Protein AF-0000000085118375 (afdb_homodimer)

Secondary structure (DSSP, 8-state):
-EEEEEE-SSS-HHHHHHHHHTS-TTSEEEEEE-HHHHHHHHHHH---GGGTTTT-TTEEEEETT-TTSGGGSGGG---EEEEEEE-HHHHHHHHHT---SHHHHHHHHHHHTT-EEEEEE--SSBPHHHHHHHHHHHHTT-EE---B---TT---SHHHHHHHHHHHHHHHTT----SSPPP-/-EEEEEE-SSS-HHHHHHHHHTS-TTSEEEEEE-HHHHHHHHHHH---GGGTTTT-TTEEEEETT-TTSGGGSGGG---EEEEEEE-HHHHHHHHHT---SHHHHHHHHHHHTT-EEEEEE--SSBPHHHHHHHHHHHHTT-EE---B---TT---SHHHHHHHHHHHHHHHTT----SSPPP-

Organism: Aliarcobacter butzleri (strain RM4018) (NCBI:txid367737)

Foldseek 3Di:
DFEEEEEEQDADSVLSVVLVVQDDLVYQYEYEYAPNRQVNCCVVPVDGPVPPCVVRPSYDYDYFQPCPDLLLDLVSPGAEYEYPADELVLLLCCLVQNQRTNVSSSSNSCLVVVHAYEYAYDDPPDDPSSVVSVVSVVVSVYHYQHLDFDCQQPQDDPQLRSLVSSCVVCVSSVHDDDSTDDDD/DFEEEEEEQDADSVLSVVLVVQDDLVYQYEYEYAPNRQVNCCVPPVDGPVPPCVVRPSYDYDYFAPCPDLLLDLVSPGAEYEYPADELVLLLCCLVQNQRTNVSSSSNSCLVNVHAYEYAYDDPPDDPSSVVSVVSVVVSVYHYQHLDFDCQQPQDDPQLRSLVSSCVVCVSSVHDDDSTDDDD

Solvent-accessible surface area (backbone atoms only — not comparable to full-atom values): 19271 Å² total; per-residue (Å²): 99,36,36,36,46,28,25,29,52,24,53,44,40,63,57,34,53,54,42,58,71,66,50,63,80,80,34,42,36,37,35,31,50,32,75,52,19,48,53,41,30,30,75,60,65,72,43,69,72,89,68,54,63,74,85,40,87,44,51,46,78,48,60,31,80,44,61,80,43,63,68,48,37,68,86,66,58,67,52,35,37,36,30,34,17,22,12,67,68,58,46,48,29,57,50,74,65,46,54,91,33,24,60,37,29,25,46,52,34,37,55,76,68,71,41,54,39,40,37,19,52,42,67,74,56,55,50,54,66,56,33,49,29,50,32,55,36,30,74,71,66,36,42,41,38,40,60,49,67,64,32,79,55,66,50,83,38,41,67,44,42,52,30,37,50,43,35,49,54,29,53,76,68,70,42,91,78,77,56,50,59,71,91,128,99,33,36,35,44,28,26,29,52,27,54,43,39,62,57,35,54,56,42,58,72,68,50,64,78,80,33,41,37,38,36,31,51,32,75,53,19,48,52,40,30,29,75,62,65,72,42,70,71,88,68,56,63,74,87,40,87,45,52,47,78,49,59,31,80,44,61,79,44,63,65,48,36,67,86,64,58,67,52,35,37,35,31,35,18,20,12,68,67,58,46,47,30,58,50,72,66,48,55,90,34,24,60,36,29,24,48,52,34,38,54,77,68,69,42,54,40,40,36,18,52,44,67,71,57,53,50,58,66,56,33,49,30,50,33,55,35,31,74,72,67,36,41,41,38,40,59,48,68,64,34,79,53,66,50,84,38,42,67,44,42,52,30,37,50,42,35,50,55,29,53,75,68,70,40,90,79,80,56,49,61,72,91,126

pLDDT: mean 96.94, std 3.62, range [71.69, 99.0]

Sequence (368 aa):
MKITVAISGASGVSLALNFIKQIPKDFEVFVVFSKSSKRALKLENNISTKELFKDEKNITIFKDSDIGASIASGSFKVDKMIILPCSQNTLAKCAVGIADSLITRAFTVMLKEKREIVIAPREMPFNTISLKNMLILSKLGVTIAPPILGYYSNQQSLEDMENFLVGKWFDLLKIDNTLYKRWKMKITVAISGASGVSLALNFIKQIPKDFEVFVVFSKSSKRALKLENNISTKELFKDEKNITIFKDSDIGASIASGSFKVDKMIILPCSQNTLAKCAVGIADSLITRAFTVMLKEKREIVIAPREMPFNTISLKNMLILSKLGVTIAPPILGYYSNQQSLEDMENFLVGKWFDLLKIDNTLYKRWK

Structure (mmCIF, N/CA/C/O backbone):
data_AF-0000000085118375-model_v1
#
loop_
_entity.id
_entity.type
_entity.pdbx_description
1 polymer 'Phenylacrylic acid decarboxylase'
#
loop_
_atom_site.group_PDB
_atom_site.id
_atom_site.type_symbol
_atom_site.label_atom_id
_atom_site.label_alt_id
_atom_site.label_comp_id
_atom_site.label_asym_id
_atom_site.label_entity_id
_atom_site.label_seq_id
_atom_site.pdbx_PDB_ins_code
_atom_site.Cartn_x
_atom_site.Cartn_y
_atom_site.Cartn_z
_atom_site.occupancy
_atom_site.B_iso_or_equiv
_atom_site.auth_seq_id
_atom_site.auth_comp_id
_atom_site.auth_asym_id
_atom_site.auth_atom_id
_atom_site.pdbx_PDB_model_num
ATOM 1 N N . MET A 1 1 ? -0.85 -29.016 -2.877 1 96.75 1 MET A N 1
ATOM 2 C CA . MET A 1 1 ? -1.642 -27.812 -3.127 1 96.75 1 MET A CA 1
ATOM 3 C C . MET A 1 1 ? -1.323 -27.234 -4.496 1 96.75 1 MET A C 1
ATOM 5 O O . MET A 1 1 ? -0.167 -27.234 -4.922 1 96.75 1 MET A O 1
ATOM 9 N N . LYS A 1 2 ? -2.336 -26.781 -5.254 1 98.62 2 LYS A N 1
ATOM 10 C CA . LYS A 1 2 ? -2.176 -26.125 -6.551 1 98.62 2 LYS A CA 1
ATOM 11 C C . LYS A 1 2 ? -2.436 -24.625 -6.438 1 98.62 2 LYS A C 1
ATOM 13 O O . LYS A 1 2 ? -3.461 -24.203 -5.898 1 98.62 2 LYS A O 1
ATOM 18 N N . ILE A 1 3 ? -1.513 -23.859 -6.906 1 98.88 3 ILE A N 1
ATOM 19 C CA . ILE A 1 3 ? -1.679 -22.406 -6.812 1 98.88 3 ILE A CA 1
ATOM 20 C C . ILE A 1 3 ? -1.334 -21.766 -8.148 1 98.88 3 ILE A C 1
ATOM 22 O O . ILE A 1 3 ? -0.371 -22.156 -8.812 1 98.88 3 ILE A O 1
ATOM 26 N N . THR A 1 4 ? -2.178 -20.844 -8.617 1 98.94 4 THR A N 1
ATOM 27 C CA . THR A 1 4 ? -1.902 -20.016 -9.789 1 98.94 4 THR A CA 1
ATOM 28 C C . THR A 1 4 ? -1.368 -18.641 -9.375 1 98.94 4 THR A C 1
ATOM 30 O O . THR A 1 4 ? -1.944 -17.984 -8.508 1 98.94 4 THR A O 1
ATOM 33 N N . VAL A 1 5 ? -0.262 -18.266 -9.891 1 98.94 5 VAL A N 1
ATOM 34 C CA . VAL A 1 5 ? 0.281 -16.922 -9.758 1 98.94 5 VAL A CA 1
ATOM 35 C C . VAL A 1 5 ? 0.198 -16.188 -11.094 1 98.94 5 VAL A C 1
ATOM 37 O O . VAL A 1 5 ? 0.983 -16.469 -12.008 1 98.94 5 VAL A O 1
ATOM 40 N N . ALA A 1 6 ? -0.773 -15.312 -11.195 1 98.94 6 ALA A N 1
ATOM 41 C CA . ALA A 1 6 ? -0.942 -14.484 -12.383 1 98.94 6 ALA A CA 1
ATOM 42 C C . ALA A 1 6 ? -0.28 -13.117 -12.203 1 98.94 6 ALA A C 1
ATOM 44 O O . ALA A 1 6 ? -0.391 -12.508 -11.141 1 98.94 6 ALA A O 1
ATOM 45 N N . ILE A 1 7 ? 0.43 -12.688 -13.211 1 98.94 7 ILE A N 1
ATOM 46 C CA . ILE A 1 7 ? 1.236 -11.469 -13.141 1 98.94 7 ILE A CA 1
ATOM 47 C C . ILE A 1 7 ? 0.849 -10.523 -14.281 1 98.94 7 ILE A C 1
ATOM 49 O O . ILE A 1 7 ? 1.021 -10.852 -15.453 1 98.94 7 ILE A O 1
ATOM 53 N N . SER A 1 8 ? 0.244 -9.414 -13.891 1 98.75 8 SER A N 1
ATOM 54 C CA . SER A 1 8 ? -0.206 -8.492 -14.93 1 98.75 8 SER A CA 1
ATOM 55 C C . SER A 1 8 ? 0.658 -7.234 -14.961 1 98.75 8 SER A C 1
ATOM 57 O O . SER A 1 8 ? 1.645 -7.133 -14.227 1 98.75 8 SER A O 1
ATOM 59 N N . GLY A 1 9 ? 0.365 -6.363 -15.93 1 97.81 9 GLY A N 1
ATOM 60 C CA . GLY A 1 9 ? 1.257 -5.301 -16.375 1 97.81 9 GLY A CA 1
ATOM 61 C C . GLY A 1 9 ? 1.225 -4.082 -15.461 1 97.81 9 GLY A C 1
ATOM 62 O O . GLY A 1 9 ? 0.746 -3.02 -15.859 1 97.81 9 GLY A O 1
ATOM 63 N N . ALA A 1 10 ? 1.893 -4.109 -14.328 1 97.75 10 ALA A N 1
ATOM 64 C CA . ALA A 1 10 ? 2.127 -2.998 -13.414 1 97.75 10 ALA A CA 1
ATOM 65 C C . ALA A 1 10 ? 3.531 -3.064 -12.812 1 97.75 10 ALA A C 1
ATOM 67 O O . ALA A 1 10 ? 4.203 -4.094 -12.914 1 97.75 10 ALA A O 1
ATOM 68 N N . SER A 1 11 ? 3.996 -1.957 -12.234 1 96.62 11 SER A N 1
ATOM 69 C CA . SER A 1 11 ? 5.293 -1.938 -11.57 1 96.62 11 SER A CA 1
ATOM 70 C C . SER A 1 11 ? 5.34 -2.943 -10.422 1 96.62 11 SER A C 1
ATOM 72 O O . SER A 1 11 ? 4.34 -3.156 -9.734 1 96.62 11 SER A O 1
ATOM 74 N N . GLY A 1 12 ? 6.484 -3.561 -10.258 1 97.06 12 GLY A N 1
ATOM 75 C CA . GLY A 1 12 ? 6.664 -4.438 -9.109 1 97.06 12 GLY A CA 1
ATOM 76 C C . GLY A 1 12 ? 6.508 -5.906 -9.453 1 97.06 12 GLY A C 1
ATOM 77 O O . GLY A 1 12 ? 6.129 -6.715 -8.602 1 97.06 12 GLY A O 1
ATOM 78 N N . VAL A 1 13 ? 6.738 -6.301 -10.711 1 97.88 13 VAL A N 1
ATOM 79 C CA . VAL A 1 13 ? 6.688 -7.699 -11.125 1 97.88 13 VAL A CA 1
ATOM 80 C C . VAL A 1 13 ? 7.688 -8.516 -10.305 1 97.88 13 VAL A C 1
ATOM 82 O O . VAL A 1 13 ? 7.441 -9.688 -10 1 97.88 13 VAL A O 1
ATOM 85 N N . SER A 1 14 ? 8.719 -7.922 -9.82 1 96.75 14 SER A N 1
ATOM 86 C CA . SER A 1 14 ? 9.734 -8.594 -9.016 1 96.75 14 SER A CA 1
ATOM 87 C C . SER A 1 14 ? 9.156 -9.117 -7.711 1 96.75 14 SER A C 1
ATOM 89 O O . SER A 1 14 ? 9.648 -10.102 -7.152 1 96.75 14 SER A O 1
ATOM 91 N N . LEU A 1 15 ? 8.133 -8.484 -7.184 1 98.06 15 LEU A N 1
ATOM 92 C CA . LEU A 1 15 ? 7.461 -8.977 -5.988 1 98.06 15 LEU A CA 1
ATOM 93 C C . LEU A 1 15 ? 6.848 -10.352 -6.242 1 98.06 15 LEU A C 1
ATOM 95 O O . LEU A 1 15 ? 6.859 -11.219 -5.359 1 98.06 15 LEU A O 1
ATOM 99 N N . ALA A 1 16 ? 6.293 -10.523 -7.449 1 98.69 16 ALA A N 1
ATOM 100 C CA . ALA A 1 16 ? 5.734 -11.828 -7.82 1 98.69 16 ALA A CA 1
ATOM 101 C C . ALA A 1 16 ? 6.828 -12.891 -7.887 1 98.69 16 ALA A C 1
ATOM 103 O O . ALA A 1 16 ? 6.625 -14.023 -7.453 1 98.69 16 ALA A O 1
ATOM 104 N N . LEU A 1 17 ? 7.969 -12.492 -8.453 1 98.06 17 LEU A N 1
ATOM 105 C CA . LEU A 1 17 ? 9.078 -13.438 -8.531 1 98.06 17 LEU A CA 1
ATOM 106 C C . LEU A 1 17 ? 9.531 -13.859 -7.133 1 98.06 17 LEU A C 1
ATOM 108 O O . LEU A 1 17 ? 9.789 -15.039 -6.891 1 98.06 17 LEU A O 1
ATOM 112 N N . ASN A 1 18 ? 9.664 -12.867 -6.234 1 97.81 18 ASN A N 1
ATOM 113 C CA . ASN A 1 18 ? 10.023 -13.172 -4.852 1 97.81 18 ASN A CA 1
ATOM 114 C C . ASN A 1 18 ? 8.984 -14.078 -4.191 1 97.81 18 ASN A C 1
ATOM 116 O O . ASN A 1 18 ? 9.336 -14.992 -3.443 1 97.81 18 ASN A O 1
ATOM 120 N N . PHE A 1 19 ? 7.727 -13.828 -4.395 1 98.81 19 PHE A N 1
ATOM 121 C CA . PHE A 1 19 ? 6.629 -14.633 -3.875 1 98.81 19 PHE A CA 1
ATOM 122 C C . PHE A 1 19 ? 6.758 -16.078 -4.332 1 98.81 19 PHE A C 1
ATOM 124 O O . PHE A 1 19 ? 6.684 -17 -3.52 1 98.81 19 PHE A O 1
ATOM 131 N N . ILE A 1 20 ? 6.984 -16.281 -5.66 1 98.62 20 ILE A N 1
ATOM 132 C CA . ILE A 1 20 ? 7.062 -17.609 -6.258 1 98.62 20 ILE A CA 1
ATOM 133 C C . ILE A 1 20 ? 8.242 -18.375 -5.664 1 98.62 20 ILE A C 1
ATOM 135 O O . ILE A 1 20 ? 8.125 -19.562 -5.34 1 98.62 20 ILE A O 1
ATOM 139 N N . LYS A 1 21 ? 9.32 -17.688 -5.473 1 97 21 LYS A N 1
ATOM 140 C CA . LYS A 1 21 ? 10.539 -18.312 -4.953 1 97 21 LYS A CA 1
ATOM 141 C C . LYS A 1 21 ? 10.32 -18.859 -3.549 1 97 21 LYS A C 1
ATOM 143 O O . LYS A 1 21 ? 10.969 -19.828 -3.15 1 97 21 LYS A O 1
ATOM 148 N N . GLN A 1 22 ? 9.383 -18.266 -2.838 1 97.5 22 GLN A N 1
ATOM 149 C CA . GLN A 1 22 ? 9.18 -18.625 -1.438 1 97.5 22 GLN A CA 1
ATOM 150 C C . GLN A 1 22 ? 8.125 -19.719 -1.296 1 97.5 22 GLN A C 1
ATOM 152 O O . GLN A 1 22 ? 7.922 -20.25 -0.204 1 97.5 22 GLN A O 1
ATOM 157 N N . ILE A 1 23 ? 7.465 -20.109 -2.387 1 98.25 23 ILE A N 1
ATOM 158 C CA . ILE A 1 23 ? 6.414 -21.125 -2.322 1 98.25 23 ILE A CA 1
ATOM 159 C C . ILE A 1 23 ? 7.031 -22.484 -1.994 1 98.25 23 ILE A C 1
ATOM 161 O O . ILE A 1 23 ? 8.062 -22.859 -2.555 1 98.25 23 ILE A O 1
ATOM 165 N N . PRO A 1 24 ? 6.434 -23.203 -1.058 1 97.31 24 PRO A N 1
ATOM 166 C CA . PRO A 1 24 ? 6.918 -24.547 -0.744 1 97.31 24 PRO A CA 1
ATOM 167 C C . PRO A 1 24 ? 7.074 -25.422 -1.986 1 97.31 24 PRO A C 1
ATOM 169 O O . PRO A 1 24 ? 6.238 -25.375 -2.891 1 97.31 24 PRO A O 1
ATOM 172 N N . LYS A 1 25 ? 8.094 -26.297 -2 1 96.06 25 LYS A N 1
ATOM 173 C CA . LYS A 1 25 ? 8.484 -27.047 -3.188 1 96.06 25 LYS A CA 1
ATOM 174 C C . LYS A 1 25 ? 7.496 -28.172 -3.465 1 96.06 25 LYS A C 1
ATOM 176 O O . LYS A 1 25 ? 7.457 -28.719 -4.574 1 96.06 25 LYS A O 1
ATOM 181 N N . ASP A 1 26 ? 6.707 -28.469 -2.488 1 97.62 26 ASP A N 1
ATOM 182 C CA . ASP A 1 26 ? 5.754 -29.562 -2.686 1 97.62 26 ASP A CA 1
ATOM 183 C C . ASP A 1 26 ? 4.453 -29.047 -3.305 1 97.62 26 ASP A C 1
ATOM 185 O O . ASP A 1 26 ? 3.553 -29.844 -3.604 1 97.62 26 ASP A O 1
ATOM 189 N N . PHE A 1 27 ? 4.324 -27.75 -3.512 1 98.5 27 PHE A N 1
ATOM 190 C CA . PHE A 1 27 ? 3.174 -27.188 -4.207 1 98.5 27 PHE A CA 1
ATOM 191 C C . PHE A 1 27 ? 3.336 -27.312 -5.719 1 98.5 27 PHE A C 1
ATOM 193 O O . PHE A 1 27 ? 4.461 -27.344 -6.227 1 98.5 27 PHE A O 1
ATOM 200 N N . GLU A 1 28 ? 2.258 -27.469 -6.422 1 98.62 28 GLU A N 1
ATOM 201 C CA . GLU A 1 28 ? 2.211 -27.281 -7.867 1 98.62 28 GLU A CA 1
ATOM 202 C C . GLU A 1 28 ? 1.868 -25.828 -8.219 1 98.62 28 GLU A C 1
ATOM 204 O O . GLU A 1 28 ? 0.8 -25.344 -7.855 1 98.62 28 GLU A O 1
ATOM 209 N N . VAL A 1 29 ? 2.797 -25.172 -8.914 1 98.81 29 VAL A N 1
ATOM 210 C CA . VAL A 1 29 ? 2.664 -23.75 -9.148 1 98.81 29 VAL A CA 1
ATOM 211 C C . VAL A 1 29 ? 2.453 -23.484 -10.641 1 98.81 29 VAL A C 1
ATOM 213 O O . VAL A 1 29 ? 3.219 -23.969 -11.477 1 98.81 29 VAL A O 1
ATOM 216 N N . PHE A 1 30 ? 1.426 -22.766 -10.984 1 98.81 30 PHE A N 1
ATOM 217 C CA . PHE A 1 30 ? 1.126 -22.344 -12.344 1 98.81 30 PHE A CA 1
ATOM 218 C C . PHE A 1 30 ? 1.309 -20.844 -12.508 1 98.81 30 PHE A C 1
ATOM 220 O O . PHE A 1 30 ? 0.633 -20.047 -11.844 1 98.81 30 PHE A O 1
ATOM 227 N N . VAL A 1 31 ? 2.174 -20.438 -13.383 1 98.81 31 VAL A N 1
ATOM 228 C CA . VAL A 1 31 ? 2.537 -19.031 -13.531 1 98.81 31 VAL A CA 1
ATOM 229 C C . VAL A 1 31 ? 2.086 -18.531 -14.898 1 98.81 31 VAL A C 1
ATOM 231 O O . VAL A 1 31 ? 2.238 -19.219 -15.906 1 98.81 31 VAL A O 1
ATOM 234 N N . VAL A 1 32 ? 1.483 -17.391 -14.953 1 98.81 32 VAL A N 1
ATOM 235 C CA . VAL A 1 32 ? 1.104 -16.719 -16.203 1 98.81 32 VAL A CA 1
ATOM 236 C C . VAL A 1 32 ? 1.575 -15.273 -16.172 1 98.81 32 VAL A C 1
ATOM 238 O O . VAL A 1 32 ? 1.201 -14.508 -15.281 1 98.81 32 VAL A O 1
ATOM 241 N N . PHE A 1 33 ? 2.393 -14.891 -17.141 1 98.69 33 PHE A N 1
ATOM 242 C CA . PHE A 1 33 ? 2.789 -13.5 -17.359 1 98.69 33 PHE A CA 1
ATOM 243 C C . PHE A 1 33 ? 1.968 -12.875 -18.484 1 98.69 33 PHE A C 1
ATOM 245 O O . PHE A 1 33 ? 1.894 -13.422 -19.578 1 98.69 33 PHE A O 1
ATOM 252 N N . SER A 1 34 ? 1.312 -11.734 -18.219 1 98.81 34 SER A N 1
ATOM 253 C CA . SER A 1 34 ? 0.78 -10.977 -19.344 1 98.81 34 SER A CA 1
ATOM 254 C C . SER A 1 34 ? 1.902 -10.391 -20.203 1 98.81 34 SER A C 1
ATOM 256 O O . SER A 1 34 ? 3.053 -10.328 -19.766 1 98.81 34 SER A O 1
ATOM 258 N N . LYS A 1 35 ? 1.522 -9.953 -21.391 1 97.56 35 LYS A N 1
ATOM 259 C CA . LYS A 1 35 ? 2.496 -9.297 -22.25 1 97.56 35 LYS A CA 1
ATOM 260 C C . LYS A 1 35 ? 3.096 -8.062 -21.578 1 97.56 35 LYS A C 1
ATOM 262 O O . LYS A 1 35 ? 4.312 -7.871 -21.609 1 97.56 35 LYS A O 1
ATOM 267 N N . SER A 1 36 ? 2.258 -7.266 -21 1 98.06 36 SER A N 1
ATOM 268 C CA . SER A 1 36 ? 2.688 -6.02 -20.375 1 98.06 36 SER A CA 1
ATOM 269 C C . SER A 1 36 ? 3.566 -6.285 -19.156 1 98.06 36 SER A C 1
ATOM 271 O O . SER A 1 36 ? 4.477 -5.508 -18.859 1 98.06 36 SER A O 1
ATOM 273 N N . SER A 1 37 ? 3.309 -7.383 -18.438 1 98.38 37 SER A N 1
ATOM 274 C CA . SER A 1 37 ? 4.133 -7.688 -17.281 1 98.38 37 SER A CA 1
ATOM 275 C C . SER A 1 37 ? 5.555 -8.055 -17.688 1 98.38 37 SER A C 1
ATOM 277 O O . SER A 1 37 ? 6.516 -7.734 -16.984 1 98.38 37 SER A O 1
ATOM 279 N N . LYS A 1 38 ? 5.684 -8.758 -18.781 1 97.94 38 LYS A N 1
ATOM 280 C CA . LYS A 1 38 ? 7.012 -9.078 -19.297 1 97.94 38 LYS A CA 1
ATOM 281 C C . LYS A 1 38 ? 7.793 -7.812 -19.625 1 97.94 38 LYS A C 1
ATOM 283 O O . LYS A 1 38 ? 8.984 -7.711 -19.328 1 97.94 38 LYS A O 1
ATOM 288 N N . ARG A 1 39 ? 7.105 -6.926 -20.266 1 96.12 39 ARG A N 1
ATOM 289 C CA . ARG A 1 39 ? 7.723 -5.648 -20.609 1 96.12 39 ARG A CA 1
ATOM 290 C C . ARG A 1 39 ? 8.141 -4.887 -19.359 1 96.12 39 ARG A C 1
ATOM 292 O O . ARG A 1 39 ? 9.25 -4.348 -19.297 1 96.12 39 ARG A O 1
ATOM 299 N N . ALA A 1 40 ? 7.246 -4.844 -18.328 1 95.75 40 ALA A N 1
ATOM 300 C CA . ALA A 1 40 ? 7.543 -4.152 -17.062 1 95.75 40 ALA A CA 1
ATOM 301 C C . ALA A 1 40 ? 8.766 -4.754 -16.391 1 95.75 40 ALA A C 1
ATOM 303 O O . ALA A 1 40 ? 9.633 -4.027 -15.891 1 95.75 40 ALA A O 1
ATOM 304 N N . LEU A 1 41 ? 8.805 -6 -16.375 1 96.44 41 LEU A N 1
ATOM 305 C CA . LEU A 1 41 ? 9.914 -6.707 -15.734 1 96.44 41 LEU A CA 1
ATOM 306 C C . LEU A 1 41 ? 11.234 -6.383 -16.422 1 96.44 41 LEU A C 1
ATOM 308 O O . LEU A 1 41 ? 12.242 -6.156 -15.75 1 96.44 41 LEU A O 1
ATOM 312 N N . LYS A 1 42 ? 11.203 -6.426 -17.719 1 95.19 42 LYS A N 1
ATOM 313 C CA . LYS A 1 42 ? 12.398 -6.098 -18.484 1 95.19 42 LYS A CA 1
ATOM 314 C C . LYS A 1 42 ? 12.844 -4.66 -18.219 1 95.19 42 LYS A C 1
ATOM 316 O O . LYS A 1 42 ? 14.023 -4.402 -18 1 95.19 42 LYS A O 1
ATOM 321 N N . LEU A 1 43 ? 11.938 -3.719 -18.234 1 92.06 43 LEU A N 1
ATOM 322 C CA . LEU A 1 43 ? 12.234 -2.301 -18.062 1 92.06 43 LEU A CA 1
ATOM 323 C C . LEU A 1 43 ? 12.766 -2.023 -16.656 1 92.06 43 LEU A C 1
ATOM 325 O O . LEU A 1 43 ? 13.703 -1.242 -16.5 1 92.06 43 LEU A O 1
ATOM 329 N N . GLU A 1 44 ? 12.172 -2.668 -15.656 1 91.81 44 GLU A N 1
ATOM 330 C CA . GLU A 1 44 ? 12.484 -2.355 -14.266 1 91.81 44 GLU A CA 1
ATOM 331 C C . GLU A 1 44 ? 13.703 -3.137 -13.789 1 91.81 44 GLU A C 1
ATOM 333 O O . GLU A 1 44 ? 14.484 -2.641 -12.977 1 91.81 44 GLU A O 1
ATOM 338 N N . ASN A 1 45 ? 13.883 -4.355 -14.312 1 92.75 45 ASN A N 1
ATOM 339 C CA . ASN A 1 45 ? 14.898 -5.219 -13.727 1 92.75 45 ASN A CA 1
ATOM 340 C C . ASN A 1 45 ? 15.844 -5.773 -14.781 1 92.75 45 ASN A C 1
ATOM 342 O O . ASN A 1 45 ? 16.812 -6.469 -14.461 1 92.75 45 ASN A O 1
ATOM 346 N N . ASN A 1 46 ? 15.641 -5.555 -16.016 1 93.56 46 ASN A N 1
ATOM 347 C CA . ASN A 1 46 ? 16.406 -6.117 -17.125 1 93.56 46 ASN A CA 1
ATOM 348 C C . ASN A 1 46 ? 16.391 -7.641 -17.094 1 93.56 46 ASN A C 1
ATOM 350 O O . ASN A 1 46 ? 17.406 -8.289 -17.297 1 93.56 46 ASN A O 1
ATOM 354 N N . ILE A 1 47 ? 15.25 -8.164 -16.734 1 93.94 47 ILE A N 1
ATOM 355 C CA . ILE A 1 47 ? 15.062 -9.609 -16.656 1 93.94 47 ILE A CA 1
ATOM 356 C C . ILE A 1 47 ? 14.07 -10.062 -17.734 1 93.94 47 ILE A C 1
ATOM 358 O O . ILE A 1 47 ? 13.023 -9.445 -17.906 1 93.94 47 ILE A O 1
ATOM 362 N N . SER A 1 48 ? 14.461 -11.117 -18.391 1 94 48 SER A N 1
ATOM 363 C CA . SER A 1 48 ? 13.562 -11.805 -19.312 1 94 48 SER A CA 1
ATOM 364 C C . SER A 1 48 ? 12.883 -12.992 -18.656 1 94 48 SER A C 1
ATOM 366 O O . SER A 1 48 ? 13.508 -13.711 -17.859 1 94 48 SER A O 1
ATOM 368 N N . THR A 1 49 ? 11.617 -13.219 -19.094 1 93.81 49 THR A N 1
ATOM 369 C CA . THR A 1 49 ? 10.867 -14.305 -18.469 1 93.81 49 THR A CA 1
ATOM 370 C C . THR A 1 49 ? 11.25 -15.648 -19.078 1 93.81 49 THR A C 1
ATOM 372 O O . THR A 1 49 ? 10.938 -16.703 -18.51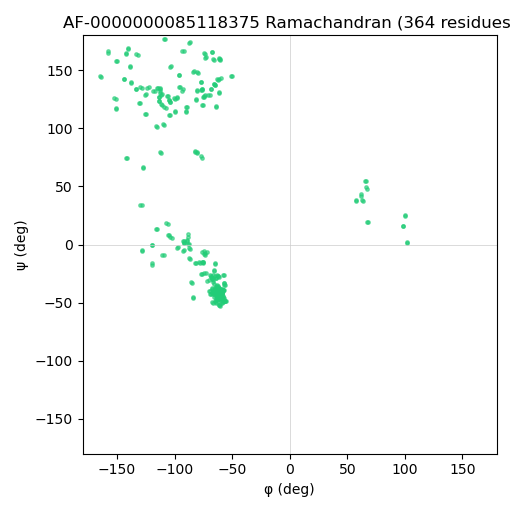6 1 93.81 49 THR A O 1
ATOM 375 N N . LYS A 1 50 ? 11.875 -15.742 -20.188 1 90.31 50 LYS A N 1
ATOM 376 C CA . LYS A 1 50 ? 12.148 -16.938 -20.969 1 90.31 50 LYS A CA 1
ATOM 377 C C . LYS A 1 50 ? 12.914 -17.969 -20.141 1 90.31 50 LYS A C 1
ATOM 379 O O . LYS A 1 50 ? 12.672 -19.172 -20.266 1 90.31 50 LYS A O 1
ATOM 384 N N . GLU A 1 51 ? 13.727 -17.547 -19.266 1 88.5 51 GLU A N 1
ATOM 385 C CA . GLU A 1 51 ? 14.555 -18.531 -18.562 1 88.5 51 GLU A CA 1
ATOM 386 C C . GLU A 1 51 ? 14.234 -18.562 -17.078 1 88.5 51 GLU A C 1
ATOM 388 O O . GLU A 1 51 ? 14.922 -19.219 -16.297 1 88.5 51 GLU A O 1
ATOM 393 N N . LEU A 1 52 ? 13.188 -17.969 -16.812 1 93.31 52 LEU A N 1
ATOM 394 C CA . LEU A 1 52 ? 12.812 -17.969 -15.406 1 93.31 52 LEU A CA 1
ATOM 395 C C . LEU A 1 52 ? 12.242 -19.312 -14.992 1 93.31 52 LEU A C 1
ATOM 397 O O . LEU A 1 52 ? 11.469 -19.922 -15.734 1 93.31 52 LEU A O 1
ATOM 401 N N . PHE A 1 53 ? 12.633 -19.875 -13.93 1 93.75 53 PHE A N 1
ATOM 402 C CA . PHE A 1 53 ? 12.109 -21.047 -13.242 1 93.75 53 PHE A CA 1
ATOM 403 C C . PHE A 1 53 ? 12.344 -22.297 -14.07 1 93.75 53 PHE A C 1
ATOM 405 O O . PHE A 1 53 ? 11.625 -23.297 -13.914 1 93.75 53 PHE A O 1
ATOM 412 N N . LYS A 1 54 ? 13.234 -22.328 -15.023 1 90.81 54 LYS A N 1
ATOM 413 C CA . LYS A 1 54 ? 13.461 -23.453 -15.93 1 90.81 54 LYS A CA 1
ATOM 414 C C . LYS A 1 54 ? 13.906 -24.703 -15.164 1 90.81 54 LYS A C 1
ATOM 416 O O . LYS A 1 54 ? 13.609 -25.828 -15.578 1 90.81 54 LYS A O 1
ATOM 421 N N . ASP A 1 55 ? 14.523 -24.531 -14.047 1 91.75 55 ASP A N 1
ATOM 422 C CA . ASP A 1 55 ? 15.07 -25.656 -13.305 1 91.75 55 ASP A CA 1
ATOM 423 C C . ASP A 1 55 ? 14.117 -26.094 -12.203 1 91.75 55 ASP A C 1
ATOM 425 O O . ASP A 1 55 ? 14.406 -27.047 -11.469 1 91.75 55 ASP A O 1
ATOM 429 N N . GLU A 1 56 ? 13.039 -25.391 -12.055 1 94.5 56 GLU A N 1
ATOM 430 C CA . GLU A 1 56 ? 12.047 -25.734 -11.039 1 94.5 56 GLU A CA 1
ATOM 431 C C . GLU A 1 56 ? 11 -26.688 -11.586 1 94.5 56 GLU A C 1
ATOM 433 O O . GLU A 1 56 ? 10.133 -26.297 -12.367 1 94.5 56 GLU A O 1
ATOM 438 N N . LYS A 1 57 ? 10.922 -27.891 -11.094 1 95.12 57 LYS A N 1
ATOM 439 C CA . LYS A 1 57 ? 10.078 -28.953 -11.641 1 95.12 57 LYS A CA 1
ATOM 440 C C . LYS A 1 57 ? 8.617 -28.75 -11.25 1 95.12 57 LYS A C 1
ATOM 442 O O . LYS A 1 57 ? 7.719 -29.25 -11.922 1 95.12 57 LYS A O 1
ATOM 447 N N . ASN A 1 58 ? 8.383 -28.062 -10.148 1 97.56 58 ASN A N 1
ATOM 448 C CA . ASN A 1 58 ? 7.02 -27.906 -9.664 1 97.56 58 ASN A CA 1
ATOM 449 C C . ASN A 1 58 ? 6.352 -26.672 -10.273 1 97.56 58 ASN A C 1
ATOM 451 O O . ASN A 1 58 ? 5.23 -26.328 -9.898 1 97.56 58 ASN A O 1
ATOM 455 N N . ILE A 1 59 ? 7.031 -25.922 -11.219 1 98.38 59 ILE A N 1
ATOM 456 C CA . ILE A 1 59 ? 6.512 -24.688 -11.789 1 98.38 59 ILE A CA 1
ATOM 457 C C . ILE A 1 59 ? 6.223 -24.875 -13.273 1 98.38 59 ILE A C 1
ATOM 459 O O . ILE A 1 59 ? 7.094 -25.328 -14.023 1 98.38 59 ILE A O 1
ATOM 463 N N . THR A 1 60 ? 5.023 -24.625 -13.68 1 97.88 60 THR A N 1
ATOM 464 C CA . THR A 1 60 ? 4.621 -24.594 -15.086 1 97.88 60 THR A CA 1
ATOM 465 C C . THR A 1 60 ? 4.281 -23.156 -15.508 1 97.88 60 THR A C 1
ATOM 467 O O . THR A 1 60 ? 3.467 -22.5 -14.859 1 97.88 60 THR A O 1
ATOM 470 N N . ILE A 1 61 ? 4.824 -22.688 -16.578 1 97.94 61 ILE A N 1
ATOM 471 C CA . ILE A 1 61 ? 4.543 -21.359 -17.109 1 97.94 61 ILE A CA 1
ATOM 472 C C . ILE A 1 61 ? 3.648 -21.469 -18.328 1 97.94 61 ILE A C 1
ATOM 474 O O . ILE A 1 61 ? 3.965 -22.188 -19.281 1 97.94 61 ILE A O 1
ATOM 478 N N . PHE A 1 62 ? 2.516 -20.797 -18.328 1 97.94 62 PHE A N 1
ATOM 479 C CA . PHE A 1 62 ? 1.612 -20.734 -19.469 1 97.94 62 PHE A CA 1
ATOM 480 C C . PHE A 1 62 ? 1.729 -19.391 -20.188 1 97.94 62 PHE A C 1
ATOM 482 O O . PHE A 1 62 ? 2.088 -18.375 -19.562 1 97.94 62 PHE A O 1
ATOM 489 N N . LYS A 1 63 ? 1.407 -19.453 -21.484 1 97.81 63 LYS A N 1
ATOM 490 C CA . LYS A 1 63 ? 1.205 -18.203 -22.203 1 97.81 63 LYS A CA 1
ATOM 491 C C . LYS A 1 63 ? -0.154 -17.594 -21.875 1 97.81 63 LYS A C 1
ATOM 493 O O . LYS A 1 63 ? -1.15 -18.312 -21.766 1 97.81 63 LYS A O 1
ATOM 498 N N . ASP A 1 64 ? -0.194 -16.281 -21.719 1 98.44 64 ASP A N 1
ATOM 499 C CA . ASP A 1 64 ? -1.445 -15.602 -21.406 1 98.44 64 ASP A CA 1
ATOM 500 C C . ASP A 1 64 ? -2.447 -15.727 -22.547 1 98.44 64 ASP A C 1
ATOM 502 O O . ASP A 1 64 ? -3.648 -15.539 -22.359 1 98.44 64 ASP A O 1
ATOM 506 N N . SER A 1 65 ? -2.018 -16.078 -23.688 1 98.06 65 SER A N 1
ATOM 507 C CA . SER A 1 65 ? -2.867 -16.25 -24.875 1 98.06 65 SER A CA 1
ATOM 508 C C . SER A 1 65 ? -3.447 -17.656 -24.922 1 98.06 65 SER A C 1
ATOM 510 O O . SER A 1 65 ? -4.34 -17.938 -25.734 1 98.06 65 SER A O 1
ATOM 512 N N . ASP A 1 66 ? -2.963 -18.562 -24.125 1 97.56 66 ASP A N 1
ATOM 513 C CA . ASP A 1 66 ? -3.428 -19.938 -24.141 1 97.56 66 ASP A CA 1
ATOM 514 C C . ASP A 1 66 ? -4.715 -20.094 -23.328 1 97.56 66 ASP A C 1
ATOM 516 O O . ASP A 1 66 ? -4.719 -20.719 -22.266 1 97.56 66 ASP A O 1
ATOM 520 N N . ILE A 1 67 ? -5.773 -19.766 -23.859 1 94.5 67 ILE A N 1
ATOM 521 C CA . ILE A 1 67 ? -7.062 -19.703 -23.172 1 94.5 67 ILE A CA 1
ATOM 522 C C . ILE A 1 67 ? -7.562 -21.125 -22.922 1 94.5 67 ILE A C 1
ATOM 524 O O . ILE A 1 67 ? -8.523 -21.328 -22.172 1 94.5 67 ILE A O 1
ATOM 528 N N . GLY A 1 68 ? -6.934 -22.141 -23.438 1 94.19 68 GLY A N 1
ATOM 529 C CA . GLY A 1 68 ? -7.32 -23.531 -23.234 1 94.19 68 GLY A CA 1
ATOM 530 C C . GLY A 1 68 ? -6.449 -24.25 -22.234 1 94.19 68 GLY A C 1
ATOM 531 O O . GLY A 1 68 ? -6.594 -25.469 -22.047 1 94.19 68 GLY A O 1
ATOM 532 N N . ALA A 1 69 ? -5.535 -23.547 -21.578 1 97.69 69 ALA A N 1
ATOM 533 C CA . ALA A 1 69 ? -4.66 -24.172 -20.578 1 97.69 69 ALA A CA 1
ATOM 534 C C . ALA A 1 69 ? -5.465 -24.766 -19.438 1 97.69 69 ALA A C 1
ATOM 536 O O . ALA A 1 69 ? -6.617 -24.391 -19.203 1 97.69 69 ALA A O 1
ATOM 537 N N . SER A 1 70 ? -4.945 -25.656 -18.719 1 98.06 70 SER A N 1
ATOM 538 C CA . SER A 1 70 ? -5.613 -26.422 -17.688 1 98.06 70 SER A CA 1
ATOM 539 C C . SER A 1 70 ? -6.238 -25.516 -16.625 1 98.06 70 SER A C 1
ATOM 541 O O . SER A 1 70 ? -7.336 -25.781 -16.141 1 98.06 70 SER A O 1
ATOM 543 N N . ILE A 1 71 ? -5.621 -24.406 -16.297 1 98.31 71 ILE A N 1
ATOM 544 C CA . ILE A 1 71 ? -6.082 -23.547 -15.219 1 98.31 71 ILE A CA 1
ATOM 545 C C . ILE A 1 71 ? -7.328 -22.781 -15.664 1 98.31 71 ILE A C 1
ATOM 547 O O . ILE A 1 71 ? -7.969 -22.094 -14.859 1 98.31 71 ILE A O 1
ATOM 551 N N . ALA A 1 72 ? -7.664 -22.891 -16.938 1 98 72 ALA A N 1
ATOM 552 C CA . ALA A 1 72 ? -8.875 -22.266 -17.469 1 98 72 ALA A CA 1
ATOM 553 C C . ALA A 1 72 ? -10.078 -23.203 -17.328 1 98 72 ALA A C 1
ATOM 555 O O . ALA A 1 72 ? -11.172 -22.891 -17.797 1 98 72 ALA A O 1
ATOM 556 N N . SER A 1 73 ? -9.898 -24.281 -16.625 1 97.12 73 SER A N 1
ATOM 557 C CA . SER A 1 73 ? -10.961 -25.25 -16.391 1 97.12 73 SER A CA 1
ATOM 558 C C . SER A 1 73 ? -11.188 -25.5 -14.906 1 97.12 73 SER A C 1
ATOM 560 O O . SER A 1 73 ? -10.234 -25.703 -14.156 1 97.12 73 SER A O 1
ATOM 562 N N . GLY A 1 74 ? -12.445 -25.516 -14.523 1 95.94 74 GLY A N 1
ATOM 563 C CA . GLY A 1 74 ? -12.797 -25.797 -13.141 1 95.94 74 GLY A CA 1
ATOM 564 C C . GLY A 1 74 ? -12.445 -27.203 -12.703 1 95.94 74 GLY A C 1
ATOM 565 O O . GLY A 1 74 ? -12.18 -27.453 -11.523 1 95.94 74 GLY A O 1
ATOM 566 N N . SER A 1 75 ? -12.406 -28.094 -13.617 1 96.38 75 SER A N 1
ATOM 567 C CA . SER A 1 75 ? -12.188 -29.5 -13.289 1 96.38 75 SER A CA 1
ATOM 568 C C . SER A 1 75 ? -10.719 -29.766 -12.945 1 96.38 75 SER A C 1
ATOM 570 O O . SER A 1 75 ? -10.391 -30.812 -12.391 1 96.38 75 SER A O 1
ATOM 572 N N . PHE A 1 76 ? -9.844 -28.844 -13.266 1 97.5 76 PHE A N 1
ATOM 573 C CA . PHE A 1 76 ? -8.43 -28.984 -12.953 1 97.5 76 PHE A CA 1
ATOM 574 C C . PHE A 1 76 ? -8.188 -28.766 -11.461 1 97.5 76 PHE A C 1
ATOM 576 O O . PHE A 1 76 ? -7.184 -29.234 -10.922 1 97.5 76 PHE A O 1
ATOM 583 N N . LYS A 1 77 ? -9.062 -28.047 -10.789 1 97.19 77 LYS A N 1
ATOM 584 C CA . LYS A 1 77 ? -9.195 -27.922 -9.344 1 97.19 77 LYS A CA 1
ATOM 585 C C . LYS A 1 77 ? -7.98 -27.219 -8.742 1 97.19 77 LYS A C 1
ATOM 587 O O . LYS A 1 77 ? -7.359 -27.734 -7.809 1 97.19 77 LYS A O 1
ATOM 592 N N . VAL A 1 78 ? -7.645 -26.047 -9.227 1 98.31 78 VAL A N 1
ATOM 593 C CA . VAL A 1 78 ? -6.664 -25.188 -8.578 1 98.31 78 VAL A CA 1
ATOM 594 C C . VAL A 1 78 ? -7.195 -24.734 -7.223 1 98.31 78 VAL A C 1
ATOM 596 O O . VAL A 1 78 ? -8.375 -24.391 -7.098 1 98.31 78 VAL A O 1
ATOM 599 N N . ASP A 1 79 ? -6.352 -24.719 -6.203 1 98.56 79 ASP A N 1
ATOM 600 C CA . ASP A 1 79 ? -6.793 -24.422 -4.844 1 98.56 79 ASP A CA 1
ATOM 601 C C . ASP A 1 79 ? -6.844 -22.906 -4.605 1 98.56 79 ASP A C 1
ATOM 603 O O . ASP A 1 79 ? -7.785 -22.406 -3.99 1 98.56 79 ASP A O 1
ATOM 607 N N . LYS A 1 80 ? -5.801 -22.25 -5.023 1 98.69 80 LYS A N 1
ATOM 608 C CA . LYS A 1 80 ? -5.641 -20.828 -4.719 1 98.69 80 LYS A CA 1
ATOM 609 C C . LYS A 1 80 ? -5.117 -20.062 -5.926 1 98.69 80 LYS A C 1
ATOM 611 O O . LYS A 1 80 ? -4.418 -20.625 -6.77 1 98.69 80 LYS A O 1
ATOM 616 N N . MET A 1 81 ? -5.426 -18.797 -6.012 1 98.94 81 MET A N 1
ATOM 617 C CA . MET A 1 81 ? -4.914 -17.906 -7.047 1 98.94 81 MET A CA 1
ATOM 618 C C . MET A 1 81 ? -4.527 -16.547 -6.453 1 98.94 81 MET A C 1
ATOM 620 O O . MET A 1 81 ? -5.211 -16.031 -5.57 1 98.94 81 MET A O 1
ATOM 624 N N . ILE A 1 82 ? -3.445 -16.047 -6.906 1 98.94 82 ILE A N 1
ATOM 625 C CA . ILE A 1 82 ? -3.076 -14.664 -6.617 1 98.94 82 ILE A CA 1
ATOM 626 C C . ILE A 1 82 ? -2.734 -13.938 -7.918 1 98.94 82 ILE A C 1
ATOM 628 O O . ILE A 1 82 ? -2.113 -14.516 -8.812 1 98.94 82 ILE A O 1
ATOM 632 N N . ILE A 1 83 ? -3.225 -12.742 -8.102 1 99 83 ILE A N 1
ATOM 633 C CA . ILE A 1 83 ? -2.803 -11.852 -9.172 1 99 83 ILE A CA 1
ATOM 634 C C . ILE A 1 83 ? -1.896 -10.758 -8.602 1 99 83 ILE A C 1
ATOM 636 O O . ILE A 1 83 ? -2.352 -9.891 -7.852 1 99 83 ILE A O 1
ATOM 640 N N . LEU A 1 84 ? -0.548 -10.82 -8.992 1 98.88 84 LEU A N 1
ATOM 641 C CA . LEU A 1 84 ? 0.491 -10.039 -8.328 1 98.88 84 LEU A CA 1
ATOM 642 C C . LEU A 1 84 ? 1.628 -9.719 -9.297 1 98.88 84 LEU A C 1
ATOM 644 O O . LEU A 1 84 ? 2.307 -10.625 -9.781 1 98.88 84 LEU A O 1
ATOM 648 N N . PRO A 1 85 ? 1.806 -8.445 -9.555 1 98.75 85 PRO A N 1
ATOM 649 C CA . PRO A 1 85 ? 0.877 -7.332 -9.328 1 98.75 85 PRO A CA 1
ATOM 650 C C . PRO A 1 85 ? -0.366 -7.414 -10.211 1 98.75 85 PRO A C 1
ATOM 652 O O . PRO A 1 85 ? -0.383 -8.164 -11.195 1 98.75 85 PRO A O 1
ATOM 655 N N . CYS A 1 86 ? -1.353 -6.754 -9.797 1 98.94 86 CYS A N 1
ATOM 656 C CA . CYS A 1 86 ? -2.568 -6.641 -10.602 1 98.94 86 CYS A CA 1
ATOM 657 C C . CYS A 1 86 ? -2.719 -5.23 -11.164 1 98.94 86 CYS A C 1
ATOM 659 O O . CYS A 1 86 ? -2.85 -4.266 -10.406 1 98.94 86 CYS A O 1
ATOM 661 N N . SER A 1 87 ? -2.715 -5.129 -12.453 1 98.81 87 SER A N 1
ATOM 662 C CA . SER A 1 87 ? -2.908 -3.844 -13.109 1 98.81 87 SER A CA 1
ATOM 663 C C . SER A 1 87 ? -4.359 -3.387 -13.016 1 98.81 87 SER A C 1
ATOM 665 O O . SER A 1 87 ? -5.262 -4.203 -12.805 1 98.81 87 SER A O 1
ATOM 667 N N . GLN A 1 88 ? -4.539 -2.096 -13.211 1 98.62 88 GLN A N 1
ATOM 668 C CA . GLN A 1 88 ? -5.898 -1.571 -13.219 1 98.62 88 GLN A CA 1
ATOM 669 C C . GLN A 1 88 ? -6.719 -2.18 -14.352 1 98.62 88 GLN A C 1
ATOM 671 O O . GLN A 1 88 ? -7.926 -2.387 -14.211 1 98.62 88 GLN A O 1
ATOM 676 N N . ASN A 1 89 ? -6.078 -2.43 -15.484 1 98.69 89 ASN A N 1
ATOM 677 C CA . ASN A 1 89 ? -6.75 -3.07 -16.609 1 98.69 89 ASN A CA 1
ATOM 678 C C . ASN A 1 89 ? -7.27 -4.457 -16.234 1 98.69 89 ASN A C 1
ATOM 680 O O . ASN A 1 89 ? -8.43 -4.777 -16.484 1 98.69 89 ASN A O 1
ATOM 684 N N . THR A 1 90 ? -6.395 -5.262 -15.672 1 98.94 90 THR A N 1
ATOM 685 C CA . THR A 1 90 ? -6.789 -6.609 -15.266 1 98.94 90 THR A CA 1
ATOM 686 C C . THR A 1 90 ? -7.832 -6.555 -14.156 1 98.94 90 THR A C 1
ATOM 688 O O . THR A 1 90 ? -8.805 -7.312 -14.172 1 98.94 90 THR A O 1
ATOM 691 N N . LEU A 1 91 ? -7.656 -5.645 -13.219 1 98.94 91 LEU A N 1
ATOM 692 C CA . LEU A 1 91 ? -8.617 -5.445 -12.141 1 98.94 91 LEU A CA 1
ATOM 693 C C . LEU A 1 91 ? -10.008 -5.152 -12.695 1 98.94 91 LEU A C 1
ATOM 695 O O . LEU A 1 91 ? -10.992 -5.734 -12.25 1 98.94 91 LEU A O 1
ATOM 699 N N . ALA A 1 92 ? -10.055 -4.219 -13.641 1 98.94 92 ALA A N 1
ATOM 700 C CA . ALA A 1 92 ? -11.328 -3.811 -14.242 1 98.94 92 ALA A CA 1
ATOM 701 C C . ALA A 1 92 ? -12 -4.98 -14.953 1 98.94 92 ALA A C 1
ATOM 703 O O . ALA A 1 92 ? -13.203 -5.203 -14.797 1 98.94 92 ALA A O 1
ATOM 704 N N . LYS A 1 93 ? -11.211 -5.734 -15.703 1 98.94 93 LYS A N 1
ATOM 705 C CA . LYS A 1 93 ? -11.758 -6.883 -16.422 1 98.94 93 LYS A CA 1
ATOM 706 C C . LYS A 1 93 ? -12.32 -7.914 -15.445 1 98.94 93 LYS A C 1
ATOM 708 O O . LYS A 1 93 ? -13.422 -8.43 -15.648 1 98.94 93 LYS A O 1
ATOM 713 N N . CYS A 1 94 ? -11.602 -8.203 -14.414 1 98.94 94 CYS A N 1
ATOM 714 C CA . CYS A 1 94 ? -12.07 -9.141 -13.398 1 98.94 94 CYS A CA 1
ATOM 715 C C . CYS A 1 94 ? -13.383 -8.656 -12.789 1 98.94 94 CYS A C 1
ATOM 717 O O . CYS A 1 94 ? -14.297 -9.453 -12.57 1 98.94 94 CYS A O 1
ATOM 719 N N . ALA A 1 95 ? -13.5 -7.363 -12.508 1 98.88 95 ALA A N 1
ATOM 720 C CA . ALA A 1 95 ? -14.641 -6.801 -11.789 1 98.88 95 ALA A CA 1
ATOM 721 C C . ALA A 1 95 ? -15.914 -6.875 -12.641 1 98.88 95 ALA A C 1
ATOM 723 O O . ALA A 1 95 ? -17.016 -6.969 -12.102 1 98.88 95 ALA A O 1
ATOM 724 N N . VAL A 1 96 ? -15.75 -6.863 -13.984 1 98.5 96 VAL A N 1
ATOM 725 C CA . VAL A 1 96 ? -16.938 -6.793 -14.828 1 98.5 96 VAL A CA 1
ATOM 726 C C . VAL A 1 96 ? -17.156 -8.125 -15.539 1 98.5 96 VAL A C 1
ATOM 728 O O . VAL A 1 96 ? -18.094 -8.273 -16.328 1 98.5 96 VAL A O 1
ATOM 731 N N . GLY A 1 97 ? -16.188 -9.086 -15.477 1 98.31 97 GLY A N 1
ATOM 732 C CA . GLY A 1 97 ? -16.391 -10.438 -15.961 1 98.31 97 GLY A CA 1
ATOM 733 C C . GLY A 1 97 ? -15.836 -10.664 -17.359 1 98.31 97 GLY A C 1
ATOM 734 O O . GLY A 1 97 ? -16.188 -11.633 -18.031 1 98.31 97 GLY A O 1
ATOM 735 N N . ILE A 1 98 ? -15 -9.734 -17.766 1 98.56 98 ILE A N 1
ATOM 736 C CA . ILE A 1 98 ? -14.32 -9.945 -19.047 1 98.56 98 ILE A CA 1
ATOM 737 C C . ILE A 1 98 ? -13.227 -10.992 -18.875 1 98.56 98 ILE A C 1
ATOM 739 O O . ILE A 1 98 ? -12.375 -10.883 -17.984 1 98.56 98 ILE A O 1
ATOM 743 N N . ALA A 1 99 ? -13.242 -12.016 -19.703 1 98 99 ALA A N 1
ATOM 744 C CA . ALA A 1 99 ? -12.305 -13.133 -19.641 1 98 99 ALA A CA 1
ATOM 745 C C . ALA A 1 99 ? -11.633 -13.367 -20.984 1 98 99 ALA A C 1
ATOM 747 O O . ALA A 1 99 ? -11.719 -14.453 -21.547 1 98 99 ALA A O 1
ATOM 748 N N . ASP A 1 100 ? -10.812 -12.391 -21.438 1 98.38 100 ASP A N 1
ATOM 749 C CA . ASP A 1 100 ? -10.289 -12.398 -22.797 1 98.38 100 ASP A CA 1
ATOM 750 C C . ASP A 1 100 ? -8.82 -12.812 -22.812 1 98.38 100 ASP A C 1
ATOM 752 O O . ASP A 1 100 ? -8.141 -12.672 -23.828 1 98.38 100 ASP A O 1
ATOM 756 N N . SER A 1 101 ? -8.258 -13.25 -21.75 1 98.62 101 SER A N 1
ATOM 757 C CA . SER A 1 101 ? -6.914 -13.797 -21.578 1 98.62 101 SER A CA 1
ATOM 758 C C . SER A 1 101 ? -6.906 -14.984 -20.625 1 98.62 101 SER A C 1
ATOM 760 O O . SER A 1 101 ? -7.906 -15.25 -19.953 1 98.62 101 SER A O 1
ATOM 762 N N . LEU A 1 102 ? -5.801 -15.688 -20.562 1 98.81 102 LEU A N 1
ATOM 763 C CA . LEU A 1 102 ? -5.73 -16.812 -19.641 1 98.81 102 LEU A CA 1
ATOM 764 C C . LEU A 1 102 ? -5.844 -16.328 -18.188 1 98.81 102 LEU A C 1
ATOM 766 O O . LEU A 1 102 ? -6.48 -16.984 -17.359 1 98.81 102 LEU A O 1
ATOM 770 N N . ILE A 1 103 ? -5.27 -15.211 -17.859 1 98.94 103 ILE A N 1
ATOM 771 C CA . ILE A 1 103 ? -5.328 -14.656 -16.5 1 98.94 103 ILE A CA 1
ATOM 772 C C . ILE A 1 103 ? -6.785 -14.398 -16.125 1 98.94 103 ILE A C 1
ATOM 774 O O . ILE A 1 103 ? -7.25 -14.867 -15.078 1 98.94 103 ILE A O 1
ATOM 778 N N . THR A 1 104 ? -7.488 -13.664 -16.984 1 98.88 104 THR A N 1
ATOM 779 C CA . THR A 1 104 ? -8.867 -13.297 -16.656 1 98.88 104 THR A CA 1
ATOM 780 C C . THR A 1 104 ? -9.781 -14.516 -16.719 1 98.88 104 THR A C 1
ATOM 782 O O . THR A 1 104 ? -10.742 -14.609 -15.961 1 98.88 104 THR A O 1
ATOM 785 N N . ARG A 1 105 ? -9.484 -15.477 -17.578 1 98.75 105 ARG A N 1
ATOM 786 C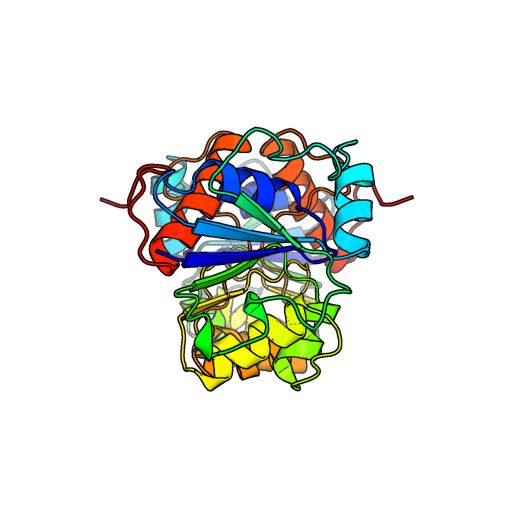 CA . ARG A 1 105 ? -10.25 -16.719 -17.656 1 98.75 105 ARG A CA 1
ATOM 787 C C . ARG A 1 105 ? -10.062 -17.562 -16.391 1 98.75 105 ARG A C 1
ATOM 789 O O . ARG A 1 105 ? -11.031 -18.078 -15.836 1 98.75 105 ARG A O 1
ATOM 796 N N . ALA A 1 106 ? -8.805 -17.734 -16.016 1 98.88 106 ALA A N 1
ATOM 797 C CA . ALA A 1 106 ? -8.516 -18.469 -14.789 1 98.88 106 ALA A CA 1
ATOM 798 C C . ALA A 1 106 ? -9.195 -17.828 -13.586 1 98.88 106 ALA A C 1
ATOM 800 O O . ALA A 1 106 ? -9.719 -18.516 -12.719 1 98.88 106 ALA A O 1
ATOM 801 N N . PHE A 1 107 ? -9.188 -16.484 -13.547 1 98.94 107 PHE A N 1
ATOM 802 C CA . PHE A 1 107 ? -9.867 -15.766 -12.477 1 98.94 107 PHE A CA 1
ATOM 803 C C . PHE A 1 107 ? -11.344 -16.125 -12.43 1 98.94 107 PHE A C 1
ATOM 805 O O . PHE A 1 107 ? -11.883 -16.422 -11.359 1 98.94 107 PHE A O 1
ATOM 812 N N . THR A 1 108 ? -12.008 -16.062 -13.562 1 98.62 108 THR A N 1
ATOM 813 C CA . THR A 1 108 ? -13.43 -16.359 -13.633 1 98.62 108 THR A CA 1
ATOM 814 C C . THR A 1 108 ? -13.719 -17.766 -13.141 1 98.62 108 THR A C 1
ATOM 816 O O . THR A 1 108 ? -14.727 -18 -12.469 1 98.62 108 THR A O 1
ATOM 819 N N . VAL A 1 109 ? -12.883 -18.703 -13.461 1 98.69 109 VAL A N 1
ATOM 820 C CA . VAL A 1 109 ? -13.023 -20.094 -13.023 1 98.69 109 VAL A CA 1
ATOM 821 C C . VAL A 1 109 ? -12.906 -20.172 -11.5 1 98.69 109 VAL A C 1
ATOM 823 O O . VAL A 1 109 ? -13.742 -20.781 -10.836 1 98.69 109 VAL A O 1
ATOM 826 N N . MET A 1 110 ? -11.844 -19.547 -10.984 1 98.75 110 MET A N 1
ATOM 827 C CA . MET A 1 110 ? -11.633 -19.531 -9.539 1 98.75 110 MET A CA 1
ATOM 828 C C . MET A 1 110 ? -12.836 -18.938 -8.82 1 98.75 110 MET A C 1
ATOM 830 O O . MET A 1 110 ? -13.289 -19.469 -7.805 1 98.75 110 MET A O 1
ATOM 834 N N . LEU A 1 111 ? -13.32 -17.797 -9.352 1 98.69 111 LEU A N 1
ATOM 835 C CA . LEU A 1 111 ? -14.414 -17.062 -8.719 1 98.69 111 LEU A CA 1
ATOM 836 C C . LEU A 1 111 ? -15.695 -17.906 -8.727 1 98.69 111 LEU A C 1
ATOM 838 O O . LEU A 1 111 ? -16.344 -18.047 -7.688 1 98.69 111 LEU A O 1
ATOM 842 N N . LYS A 1 112 ? -16.047 -18.5 -9.883 1 98.06 112 LYS A N 1
ATOM 843 C CA . LYS A 1 112 ? -17.297 -19.234 -9.984 1 98.06 112 LYS A CA 1
ATOM 844 C C . LYS A 1 112 ? -17.25 -20.5 -9.133 1 98.06 112 LYS A C 1
ATOM 846 O O . LYS A 1 112 ? -18.297 -20.984 -8.664 1 98.06 112 LYS A O 1
ATOM 851 N N . GLU A 1 113 ? -16.078 -21.047 -8.93 1 98.19 113 GLU A N 1
ATOM 852 C CA . GLU A 1 113 ? -15.93 -22.266 -8.133 1 98.19 113 GLU A CA 1
ATOM 853 C C . GLU A 1 113 ? -15.75 -21.922 -6.652 1 98.19 113 GLU A C 1
ATOM 855 O O . GLU A 1 113 ? -15.531 -22.812 -5.832 1 98.19 113 GLU A O 1
ATOM 860 N N . LYS A 1 114 ? -15.766 -20.625 -6.293 1 97.69 114 LYS A N 1
ATOM 861 C CA . LYS A 1 114 ? -15.688 -20.125 -4.926 1 97.69 114 LYS A CA 1
ATOM 862 C C . LYS A 1 114 ? -14.375 -20.531 -4.266 1 97.69 114 LYS A C 1
ATOM 864 O O . LYS A 1 114 ? -14.367 -21.016 -3.131 1 97.69 114 LYS A O 1
ATOM 869 N N . ARG A 1 115 ? -13.344 -20.391 -5.047 1 98 115 ARG A N 1
ATOM 870 C CA . ARG A 1 115 ? -12 -20.688 -4.551 1 98 115 ARG A CA 1
ATOM 871 C C . ARG A 1 115 ? -11.328 -19.422 -4.02 1 98 115 ARG A C 1
ATOM 873 O O . ARG A 1 115 ? -11.836 -18.328 -4.211 1 98 115 ARG A O 1
ATOM 880 N N . GLU A 1 116 ? -10.227 -19.578 -3.293 1 98.25 116 GLU A N 1
ATOM 881 C CA . GLU A 1 116 ? -9.539 -18.484 -2.631 1 98.25 116 GLU A CA 1
ATOM 882 C C . GLU A 1 116 ? -8.742 -17.656 -3.631 1 98.25 116 GLU A C 1
ATOM 884 O O . GLU A 1 116 ? -7.902 -18.172 -4.363 1 98.25 116 GLU A O 1
ATOM 889 N N . ILE A 1 117 ? -9.062 -16.406 -3.725 1 98.94 117 ILE A N 1
ATOM 890 C CA . ILE A 1 117 ? -8.383 -15.492 -4.633 1 98.94 117 ILE A CA 1
ATOM 891 C C . ILE A 1 117 ? -7.855 -14.289 -3.855 1 98.94 117 ILE A C 1
ATOM 893 O O . ILE A 1 117 ? -8.586 -13.672 -3.076 1 98.94 117 IL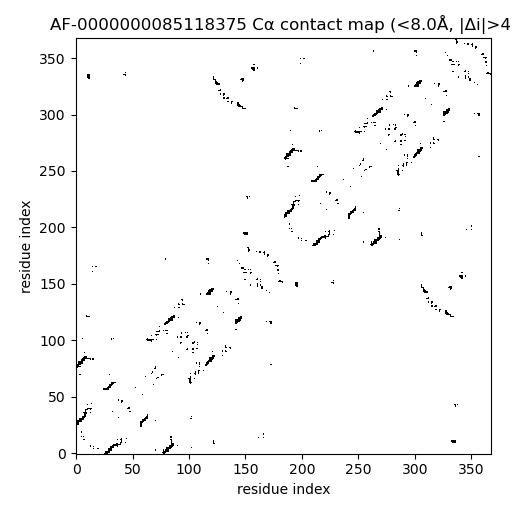E A O 1
ATOM 897 N N . VAL A 1 118 ? -6.605 -13.953 -4.012 1 98.94 118 VAL A N 1
ATOM 898 C CA . VAL A 1 118 ? -6.012 -12.703 -3.555 1 98.94 118 VAL A CA 1
ATOM 899 C C . VAL A 1 118 ? -5.605 -11.852 -4.758 1 98.94 118 VAL A C 1
ATOM 901 O O . VAL A 1 118 ? -5.012 -12.359 -5.711 1 98.94 118 VAL A O 1
ATOM 904 N N . ILE A 1 119 ? -5.977 -10.609 -4.773 1 98.94 119 ILE A N 1
ATOM 905 C CA . ILE A 1 119 ? -5.555 -9.664 -5.801 1 98.94 119 ILE A CA 1
ATOM 906 C C . ILE A 1 119 ? -4.738 -8.539 -5.164 1 98.94 119 ILE A C 1
ATOM 908 O O . ILE A 1 119 ? -5.125 -7.996 -4.125 1 98.94 119 ILE A O 1
ATOM 912 N N . ALA A 1 120 ? -3.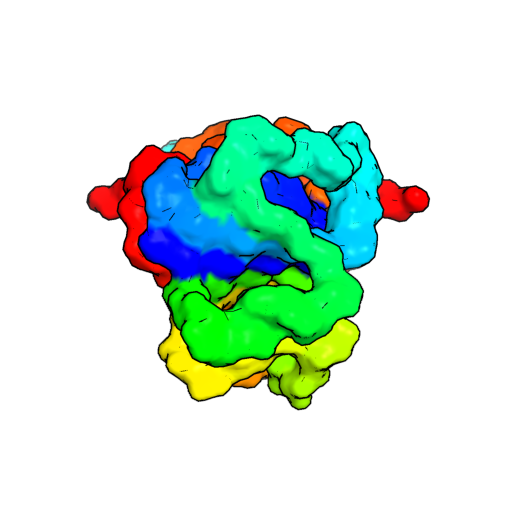613 -8.242 -5.738 1 98.94 120 ALA A N 1
ATOM 913 C CA . ALA A 1 120 ? -2.738 -7.172 -5.273 1 98.94 120 ALA A CA 1
ATOM 914 C C . ALA A 1 120 ? -2.695 -6.023 -6.273 1 98.94 120 ALA A C 1
ATOM 916 O O . ALA A 1 120 ? -1.707 -5.852 -6.992 1 98.94 120 ALA A O 1
ATOM 917 N N . PRO A 1 121 ? -3.729 -5.156 -6.273 1 98.88 121 PRO A N 1
ATOM 918 C CA . PRO A 1 121 ? -3.727 -4.02 -7.199 1 98.88 121 PRO A CA 1
ATOM 919 C C . PRO A 1 121 ? -2.559 -3.066 -6.961 1 98.88 121 PRO A C 1
ATOM 921 O O . PRO A 1 121 ? -2.283 -2.697 -5.816 1 98.88 121 PRO A O 1
ATOM 924 N N . ARG A 1 122 ? -1.921 -2.787 -8 1 98.56 122 ARG A N 1
ATOM 925 C CA . ARG A 1 122 ? -0.778 -1.887 -7.898 1 98.56 122 ARG A CA 1
ATOM 926 C C . ARG A 1 122 ? -1.03 -0.591 -8.664 1 98.56 122 ARG A C 1
ATOM 928 O O . ARG A 1 122 ? -0.93 -0.56 -9.891 1 98.56 122 ARG A O 1
ATOM 935 N N . GLU A 1 123 ? -1.37 0.448 -7.977 1 97.56 123 GLU A N 1
ATOM 936 C CA . GLU A 1 123 ? -1.562 1.808 -8.477 1 97.56 123 GLU A CA 1
ATOM 937 C C . GLU A 1 123 ? -1.561 2.818 -7.328 1 97.56 123 GLU A C 1
ATOM 939 O O . GLU A 1 123 ? -1.974 2.5 -6.211 1 97.56 123 GLU A O 1
ATOM 944 N N . MET A 1 124 ? -1.016 3.969 -7.566 1 97.31 124 MET A N 1
ATOM 945 C CA . MET A 1 124 ? -1.123 5.082 -6.629 1 97.31 124 MET A CA 1
ATOM 946 C C . MET A 1 124 ? -1.059 6.418 -7.363 1 97.31 124 MET A C 1
ATOM 948 O O . MET A 1 124 ? -0.095 6.691 -8.078 1 97.31 124 MET A O 1
ATOM 952 N N . PRO A 1 125 ? -2.098 7.281 -7.141 1 98.69 125 PRO A N 1
ATOM 953 C CA . PRO A 1 125 ? -3.303 7.109 -6.324 1 98.69 125 PRO A CA 1
ATOM 954 C C . PRO A 1 125 ? -4.332 6.191 -6.977 1 98.69 125 PRO A C 1
ATOM 956 O O . PRO A 1 125 ? -4.18 5.82 -8.148 1 98.69 125 PRO A O 1
ATOM 959 N N . PHE A 1 126 ? -5.301 5.738 -6.172 1 98.81 126 PHE A N 1
ATOM 960 C CA . PHE A 1 126 ? -6.465 5.062 -6.738 1 98.81 126 PHE A CA 1
ATOM 961 C C . PHE A 1 126 ? -7.477 6.078 -7.258 1 98.81 126 PHE A C 1
ATOM 963 O O . PHE A 1 126 ? -7.758 7.078 -6.598 1 98.81 126 PHE A O 1
ATOM 970 N N . ASN A 1 127 ? -7.953 5.836 -8.469 1 98.62 127 ASN A N 1
ATOM 971 C CA . ASN A 1 127 ? -9.086 6.633 -8.93 1 98.62 127 ASN A CA 1
ATOM 972 C C . ASN A 1 127 ? -10.414 6.012 -8.508 1 98.62 127 ASN A C 1
ATOM 974 O O . ASN A 1 127 ? -10.445 4.902 -7.969 1 98.62 127 ASN A O 1
ATOM 978 N N . THR A 1 128 ? -11.461 6.719 -8.766 1 98.81 128 THR A N 1
ATOM 979 C CA . THR A 1 128 ? -12.797 6.309 -8.336 1 98.81 128 THR A CA 1
ATOM 980 C C . THR A 1 128 ? -13.18 4.969 -8.961 1 98.81 128 THR A C 1
ATOM 982 O O . THR A 1 128 ? -13.773 4.113 -8.305 1 98.81 128 THR A O 1
ATOM 985 N N . ILE A 1 129 ? -12.82 4.727 -10.18 1 98.81 129 ILE A N 1
ATOM 986 C CA . ILE A 1 129 ? -13.18 3.51 -10.898 1 98.81 129 ILE A CA 1
ATOM 987 C C . ILE A 1 129 ? -12.445 2.316 -10.289 1 98.81 129 ILE A C 1
ATOM 989 O O . ILE A 1 129 ? -13.039 1.255 -10.086 1 98.81 129 ILE A O 1
ATOM 993 N N . SER A 1 130 ? -11.203 2.457 -9.977 1 98.81 130 SER A N 1
ATOM 994 C CA . SER A 1 130 ? -10.438 1.378 -9.359 1 98.81 130 SER A CA 1
ATOM 995 C C . SER A 1 130 ? -11.008 0.997 -8 1 98.81 130 SER A C 1
ATOM 997 O O . SER A 1 130 ? -11.07 -0.185 -7.656 1 98.81 130 SER A O 1
ATOM 999 N N . LEU A 1 131 ? -11.367 2.045 -7.242 1 98.94 131 LEU A N 1
ATOM 1000 C CA . LEU A 1 131 ? -11.961 1.793 -5.934 1 98.94 131 LEU A CA 1
ATOM 1001 C C . LEU A 1 131 ? -13.273 1.039 -6.066 1 98.94 131 LEU A C 1
ATOM 1003 O O . LEU A 1 131 ? -13.547 0.111 -5.301 1 98.94 131 LEU A O 1
ATOM 1007 N N . LYS A 1 132 ? -14.055 1.442 -7.031 1 98.94 132 LYS A N 1
ATOM 1008 C CA . LYS A 1 132 ? -15.312 0.751 -7.301 1 98.94 132 LYS A CA 1
ATOM 1009 C C . LYS A 1 132 ? -15.07 -0.71 -7.664 1 98.94 132 LYS A C 1
ATOM 1011 O O . LYS A 1 132 ? -15.75 -1.604 -7.152 1 98.94 132 LYS A O 1
ATOM 1016 N N . ASN A 1 133 ? -14.133 -0.961 -8.555 1 98.94 133 ASN A N 1
ATOM 1017 C CA . ASN A 1 133 ? -13.812 -2.318 -8.992 1 98.94 133 ASN A CA 1
ATOM 1018 C C . ASN A 1 133 ? -13.328 -3.18 -7.824 1 98.94 133 ASN A C 1
ATOM 1020 O O . ASN A 1 133 ? -13.734 -4.336 -7.695 1 98.94 133 ASN A O 1
ATOM 1024 N N . MET A 1 134 ? -12.516 -2.625 -6.973 1 98.94 134 MET A N 1
ATOM 1025 C CA . MET A 1 134 ? -12.047 -3.359 -5.805 1 98.94 134 MET A CA 1
ATOM 1026 C C . MET A 1 134 ? -13.203 -3.678 -4.859 1 98.94 134 MET A C 1
ATOM 1028 O O . MET A 1 134 ? -13.25 -4.762 -4.277 1 98.94 134 MET A O 1
ATOM 1032 N N . LEU A 1 135 ? -14.055 -2.713 -4.691 1 98.94 135 LEU A N 1
ATOM 1033 C CA . LEU A 1 135 ? -15.211 -2.92 -3.828 1 98.94 135 LEU A CA 1
ATOM 1034 C C . LEU A 1 135 ? -16.094 -4.051 -4.355 1 98.94 135 LEU A C 1
ATOM 1036 O O . LEU A 1 135 ? -16.516 -4.918 -3.59 1 98.94 135 LEU A O 1
ATOM 1040 N N . ILE A 1 136 ? -16.359 -4.066 -5.672 1 98.94 136 ILE A N 1
ATOM 1041 C CA . ILE A 1 136 ? -17.156 -5.117 -6.301 1 98.94 136 ILE A CA 1
ATOM 1042 C C . ILE A 1 136 ? -16.531 -6.48 -6.004 1 98.94 136 ILE A C 1
ATOM 1044 O O . ILE A 1 136 ? -17.219 -7.391 -5.539 1 98.94 136 ILE A O 1
ATOM 1048 N N . LEU A 1 137 ? -15.281 -6.621 -6.195 1 98.94 137 LEU A N 1
ATOM 1049 C CA . LEU A 1 137 ? -14.594 -7.898 -6.051 1 98.94 137 LEU A CA 1
ATOM 1050 C C . LEU A 1 137 ? -14.539 -8.328 -4.586 1 98.94 137 LEU A C 1
ATOM 1052 O O . LEU A 1 137 ? -14.703 -9.508 -4.277 1 98.94 137 LEU A O 1
ATOM 1056 N N . SER A 1 138 ? -14.289 -7.32 -3.732 1 98.94 138 SER A N 1
ATOM 1057 C CA . SER A 1 138 ? -14.273 -7.629 -2.307 1 98.94 138 SER A CA 1
ATOM 1058 C C . SER A 1 138 ? -15.609 -8.195 -1.849 1 98.94 138 SER A C 1
ATOM 1060 O O . SER A 1 138 ? -15.656 -9.141 -1.061 1 98.94 138 SER A O 1
ATOM 1062 N N . LYS A 1 139 ? -16.688 -7.652 -2.35 1 98.81 139 LYS A N 1
ATOM 1063 C CA . LYS A 1 139 ? -18.031 -8.102 -1.992 1 98.81 139 LYS A CA 1
ATOM 1064 C C . LYS A 1 139 ? -18.281 -9.523 -2.477 1 98.81 139 LYS A C 1
ATOM 1066 O O . LYS A 1 139 ? -19.156 -10.219 -1.943 1 98.81 139 LYS A O 1
ATOM 1071 N N . LEU A 1 140 ? -17.547 -9.953 -3.434 1 98.69 140 LEU A N 1
ATOM 1072 C CA . LEU A 1 140 ? -17.703 -11.297 -3.99 1 98.69 140 LEU A CA 1
ATOM 1073 C C . LEU A 1 140 ? -16.781 -12.289 -3.289 1 98.69 140 LEU A C 1
ATOM 1075 O O . LEU A 1 140 ? -16.688 -13.445 -3.693 1 98.69 140 LEU A O 1
ATOM 1079 N N . GLY A 1 141 ? -16.031 -11.836 -2.311 1 98.56 141 GLY A N 1
ATOM 1080 C CA . GLY A 1 141 ? -15.219 -12.734 -1.507 1 98.56 141 GLY A CA 1
ATOM 1081 C C . GLY A 1 141 ? -13.75 -12.711 -1.9 1 98.56 141 GLY A C 1
ATOM 1082 O O . GLY A 1 141 ? -12.938 -13.438 -1.318 1 98.56 141 GLY A O 1
ATOM 1083 N N . VAL A 1 142 ? -13.367 -11.875 -2.885 1 98.94 142 VAL A N 1
ATOM 1084 C CA . VAL A 1 142 ? -11.977 -11.742 -3.291 1 98.94 142 VAL A CA 1
ATOM 1085 C C . VAL A 1 142 ? -11.219 -10.898 -2.27 1 98.94 142 VAL A C 1
ATOM 1087 O O . VAL A 1 142 ? -11.734 -9.875 -1.796 1 98.94 142 VAL A O 1
ATOM 1090 N N . THR A 1 143 ? -10.055 -11.32 -1.849 1 98.94 143 THR A N 1
ATOM 1091 C CA . THR A 1 143 ? -9.219 -10.539 -0.942 1 98.94 143 THR A CA 1
ATOM 1092 C C . THR A 1 143 ? -8.43 -9.484 -1.709 1 98.94 143 THR A C 1
ATOM 1094 O O . THR A 1 143 ? -7.711 -9.805 -2.66 1 98.94 143 THR A O 1
ATOM 1097 N N . ILE A 1 144 ? -8.57 -8.25 -1.309 1 99 144 ILE A N 1
ATOM 1098 C CA . ILE A 1 144 ? -7.867 -7.129 -1.928 1 99 144 ILE A CA 1
ATOM 1099 C C . ILE A 1 144 ? -6.652 -6.75 -1.086 1 99 144 ILE A C 1
ATOM 1101 O O . ILE A 1 144 ? -6.793 -6.219 0.018 1 99 144 ILE A O 1
ATOM 1105 N N . ALA A 1 145 ? -5.453 -6.93 -1.623 1 98.94 145 ALA A N 1
ATOM 1106 C CA . ALA A 1 145 ? -4.246 -6.77 -0.816 1 98.94 145 ALA A CA 1
ATOM 1107 C C . ALA A 1 145 ? -3.131 -6.113 -1.622 1 98.94 145 ALA A C 1
ATOM 1109 O O . ALA A 1 145 ? -2.143 -6.762 -1.969 1 98.94 145 ALA A O 1
ATOM 1110 N N . PRO A 1 146 ? -3.223 -4.793 -1.87 1 98.88 146 PRO A N 1
ATOM 1111 C CA . PRO A 1 146 ? -2.137 -4.086 -2.553 1 98.88 146 PRO A CA 1
ATOM 1112 C C . PRO A 1 146 ? -0.823 -4.133 -1.774 1 98.88 146 PRO A C 1
ATOM 1114 O O . PRO A 1 146 ? -0.823 -4.41 -0.573 1 98.88 146 PRO A O 1
ATOM 1117 N N . PRO A 1 147 ? 0.269 -3.898 -2.445 1 98.69 147 PRO A N 1
ATOM 1118 C CA . PRO A 1 147 ? 1.555 -3.889 -1.744 1 98.69 147 PRO A CA 1
ATOM 1119 C C . PRO A 1 147 ? 1.781 -2.607 -0.944 1 98.69 147 PRO A C 1
ATOM 1121 O O . PRO A 1 147 ? 2.648 -1.804 -1.293 1 98.69 147 PRO A O 1
ATOM 1124 N N . ILE A 1 148 ? 1.143 -2.496 0.158 1 98.62 148 ILE A N 1
ATOM 1125 C CA . ILE A 1 148 ? 1.171 -1.319 1.021 1 98.62 148 ILE A CA 1
ATOM 1126 C C . ILE A 1 148 ? 2.25 -1.487 2.088 1 98.62 148 ILE A C 1
ATOM 1128 O O . ILE A 1 148 ? 2.299 -2.51 2.775 1 98.62 148 ILE A O 1
ATOM 1132 N N . LEU A 1 149 ? 3.055 -0.493 2.27 1 97.25 149 LEU A N 1
ATOM 1133 C CA . LEU A 1 149 ? 4.125 -0.515 3.26 1 97.25 149 LEU A CA 1
ATOM 1134 C C . LEU A 1 149 ? 3.559 -0.66 4.668 1 97.25 149 LEU A C 1
ATOM 1136 O O . LEU A 1 149 ? 2.512 -0.089 4.984 1 97.25 149 LEU A O 1
ATOM 1140 N N . GLY A 1 150 ? 4.246 -1.419 5.488 1 94.81 150 GLY A N 1
ATOM 1141 C CA . GLY A 1 150 ? 4.016 -1.567 6.918 1 94.81 150 GLY A CA 1
ATOM 1142 C C . GLY A 1 150 ? 5.293 -1.738 7.715 1 94.81 150 GLY A C 1
ATOM 1143 O O . GLY A 1 150 ? 6.211 -2.443 7.285 1 94.81 150 GLY A O 1
ATOM 1144 N N . TYR A 1 151 ? 5.355 -1.161 8.891 1 94.38 151 TYR A N 1
ATOM 1145 C CA . TYR A 1 151 ? 6.637 -1.069 9.586 1 94.38 151 TYR A CA 1
ATOM 1146 C C . TYR A 1 151 ? 6.578 -1.783 10.93 1 94.38 151 TYR A C 1
ATOM 1148 O O . TYR A 1 151 ? 7.586 -1.863 11.641 1 94.38 151 TYR A O 1
ATOM 1156 N N . TYR A 1 152 ? 5.527 -2.336 11.297 1 90.06 152 TYR A N 1
ATOM 1157 C CA . TYR A 1 152 ? 5.312 -2.812 12.656 1 90.06 152 TYR A CA 1
ATOM 1158 C C . TYR A 1 152 ? 6.109 -4.082 12.922 1 90.06 152 TYR A C 1
ATOM 1160 O O . TYR A 1 152 ? 6.211 -4.531 14.07 1 90.06 152 TYR A O 1
ATOM 1168 N N . SER A 1 153 ? 6.723 -4.676 11.891 1 88.25 153 SER A N 1
ATOM 1169 C CA . SER A 1 153 ? 7.57 -5.852 12.055 1 88.25 153 SER A CA 1
ATOM 1170 C C . SER A 1 153 ? 9.047 -5.492 11.922 1 88.25 153 SER A C 1
ATOM 1172 O O . SER A 1 153 ? 9.875 -6.344 11.594 1 88.25 153 SER A O 1
ATOM 1174 N N . ASN A 1 154 ? 9.367 -4.242 12.039 1 86.81 154 ASN A N 1
ATOM 1175 C CA . ASN A 1 154 ? 10.727 -3.723 12.109 1 86.81 154 ASN A CA 1
ATOM 1176 C C . ASN A 1 154 ? 11.461 -3.918 10.789 1 86.81 154 ASN A C 1
ATOM 1178 O O . ASN A 1 154 ? 12.57 -4.457 10.766 1 86.81 154 ASN A O 1
ATOM 1182 N N . GLN A 1 155 ? 10.859 -3.58 9.75 1 89.31 155 GLN A N 1
ATOM 1183 C CA . GLN A 1 155 ? 11.5 -3.6 8.438 1 89.31 155 GLN A CA 1
ATOM 1184 C C . GLN A 1 155 ? 12.57 -2.516 8.328 1 89.31 155 GLN A C 1
ATOM 1186 O O . GLN A 1 155 ? 12.289 -1.337 8.555 1 89.31 155 GLN A O 1
ATOM 1191 N N . GLN A 1 156 ? 13.781 -2.912 7.902 1 90.06 156 GLN A N 1
ATOM 1192 C CA . GLN A 1 156 ? 14.891 -1.964 7.859 1 90.06 156 GLN A CA 1
ATOM 1193 C C . GLN A 1 156 ? 15.43 -1.813 6.441 1 90.06 156 GLN A C 1
ATOM 1195 O O . GLN A 1 156 ? 16.156 -0.861 6.145 1 90.06 156 GLN A O 1
ATOM 1200 N N . SER A 1 157 ? 15.109 -2.742 5.586 1 95.94 157 SER A N 1
ATOM 1201 C CA . SER A 1 157 ? 15.562 -2.721 4.199 1 95.94 157 SER A CA 1
ATOM 1202 C C . SER A 1 157 ? 14.406 -2.963 3.234 1 95.94 157 SER A C 1
ATOM 1204 O O . SER A 1 157 ? 13.312 -3.354 3.652 1 95.94 157 SER A O 1
ATOM 1206 N N . LEU A 1 158 ? 14.68 -2.615 2.02 1 96.81 158 LEU A N 1
ATOM 1207 C CA . LEU A 1 158 ? 13.672 -2.908 1.001 1 96.81 158 LEU A CA 1
ATOM 1208 C C . LEU A 1 158 ? 13.367 -4.398 0.958 1 96.81 158 LEU A C 1
ATOM 1210 O O . LEU A 1 158 ? 12.203 -4.793 0.796 1 96.81 158 LEU A O 1
ATOM 1214 N N . GLU A 1 159 ? 14.406 -5.164 1.104 1 96.38 159 GLU A N 1
ATOM 1215 C CA . GLU A 1 159 ? 14.234 -6.613 1.136 1 96.38 159 GLU A CA 1
ATOM 1216 C C . GLU A 1 159 ? 13.352 -7.039 2.309 1 96.38 159 GLU A C 1
ATOM 1218 O O . GLU A 1 159 ? 12.477 -7.891 2.154 1 96.38 159 GLU A O 1
ATOM 1223 N N . ASP A 1 160 ? 13.586 -6.43 3.492 1 96.44 160 ASP A N 1
ATOM 1224 C CA . ASP A 1 160 ? 12.75 -6.711 4.656 1 96.44 160 ASP A CA 1
ATOM 1225 C C . ASP A 1 160 ? 11.281 -6.383 4.367 1 96.44 160 ASP A C 1
ATOM 1227 O O . ASP A 1 160 ? 10.383 -7.133 4.758 1 96.44 160 ASP A O 1
ATOM 1231 N N . MET A 1 161 ? 11.086 -5.273 3.732 1 97.5 161 MET A N 1
ATOM 1232 C CA . MET A 1 161 ? 9.734 -4.82 3.42 1 97.5 161 MET A CA 1
ATOM 1233 C C . MET A 1 161 ? 9.062 -5.754 2.42 1 97.5 161 MET A C 1
ATOM 1235 O O . MET A 1 161 ? 7.891 -6.098 2.576 1 97.5 161 MET A O 1
ATOM 1239 N N . GLU A 1 162 ? 9.812 -6.203 1.408 1 97.75 162 GLU A N 1
ATOM 1240 C CA . GLU A 1 162 ? 9.281 -7.141 0.419 1 97.75 162 GLU A CA 1
ATOM 1241 C C . GLU A 1 162 ? 8.938 -8.477 1.059 1 97.75 162 GLU A C 1
ATOM 1243 O 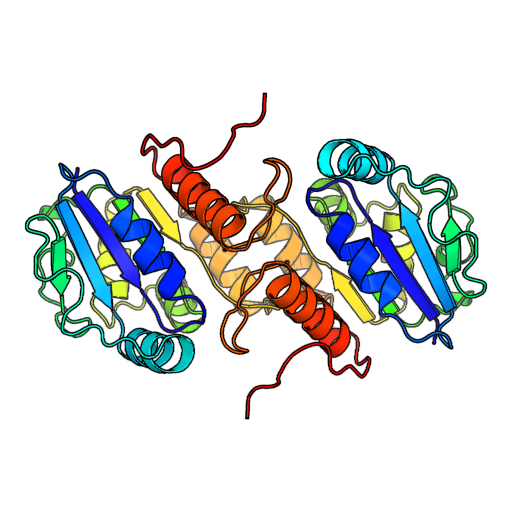O . GLU A 1 162 ? 7.91 -9.078 0.733 1 97.75 162 GLU A O 1
ATOM 1248 N N . ASN A 1 163 ? 9.773 -8.891 2.008 1 97.5 163 ASN A N 1
ATOM 1249 C CA . ASN A 1 163 ? 9.492 -10.133 2.723 1 97.5 163 ASN A CA 1
ATOM 1250 C C . ASN A 1 163 ? 8.234 -10.008 3.578 1 97.5 163 ASN A C 1
ATOM 1252 O O . ASN A 1 163 ? 7.465 -10.969 3.699 1 97.5 163 ASN A O 1
ATOM 1256 N N . PHE A 1 164 ? 8.07 -8.93 4.156 1 97.62 164 PHE A N 1
ATOM 1257 C CA . PHE A 1 164 ? 6.863 -8.648 4.926 1 97.62 164 PHE A CA 1
ATOM 1258 C C . PHE A 1 164 ? 5.621 -8.781 4.055 1 97.62 164 PHE A C 1
ATOM 1260 O O . PHE A 1 164 ? 4.656 -9.445 4.438 1 97.62 164 PHE A O 1
ATOM 1267 N N . LEU A 1 165 ? 5.645 -8.203 2.883 1 98.44 165 LEU A N 1
ATOM 1268 C CA . LEU A 1 165 ? 4.52 -8.242 1.958 1 98.44 165 LEU A CA 1
ATOM 1269 C C . LEU A 1 165 ? 4.242 -9.664 1.497 1 98.44 165 LEU A C 1
ATOM 1271 O O . LEU A 1 165 ? 3.096 -10.117 1.519 1 98.44 165 LEU A O 1
ATOM 1275 N N . VAL A 1 166 ? 5.312 -10.375 1.119 1 98.62 166 VAL A N 1
ATOM 1276 C CA . VAL A 1 166 ? 5.172 -11.758 0.68 1 98.62 166 VAL A CA 1
ATOM 1277 C C . VAL A 1 166 ? 4.598 -12.602 1.813 1 98.62 166 VAL A C 1
ATOM 1279 O O . VAL A 1 166 ? 3.697 -13.422 1.594 1 98.62 166 VAL A O 1
ATOM 1282 N N . GLY A 1 167 ? 5.102 -12.406 3.016 1 98.25 167 GLY A N 1
ATOM 1283 C CA . GLY A 1 167 ? 4.578 -13.117 4.168 1 98.25 167 GLY A CA 1
ATOM 1284 C C . GLY A 1 167 ? 3.105 -12.852 4.418 1 98.25 167 GLY A C 1
ATOM 1285 O O . GLY A 1 167 ? 2.352 -13.758 4.762 1 98.25 167 GLY A O 1
ATOM 1286 N N . LYS A 1 168 ? 2.693 -11.664 4.246 1 98.19 168 LYS A N 1
ATOM 1287 C CA . LYS A 1 168 ? 1.29 -11.297 4.426 1 98.19 168 LYS A CA 1
ATOM 1288 C C . LYS A 1 168 ? 0.406 -11.984 3.389 1 98.19 168 LYS A C 1
ATOM 1290 O O . LYS A 1 168 ? -0.69 -12.453 3.709 1 98.19 168 LYS A O 1
ATOM 1295 N N . TRP A 1 169 ? 0.848 -12.008 2.115 1 98.81 169 TRP A N 1
ATOM 1296 C CA . TRP A 1 169 ? 0.087 -12.695 1.077 1 98.81 169 TRP A CA 1
ATOM 1297 C C . TRP A 1 169 ? 0.006 -14.188 1.361 1 98.81 169 TRP A C 1
ATOM 1299 O O . TRP A 1 169 ? -1.031 -14.812 1.132 1 98.81 169 TRP A O 1
ATOM 1309 N N . PHE A 1 170 ? 1.095 -14.734 1.908 1 98.75 170 PHE A N 1
ATOM 1310 C CA . PHE A 1 170 ? 1.07 -16.125 2.322 1 98.75 170 PHE A CA 1
ATOM 1311 C C . PHE A 1 170 ? 0.041 -16.344 3.426 1 98.75 170 PHE A C 1
ATOM 1313 O O . PHE A 1 170 ? -0.739 -17.297 3.373 1 98.75 170 PHE A O 1
ATOM 1320 N N . ASP A 1 171 ? 0.01 -15.492 4.398 1 98.38 171 ASP A N 1
ATOM 1321 C CA . ASP A 1 171 ? -0.963 -15.602 5.48 1 98.38 171 ASP A CA 1
ATOM 1322 C C . ASP A 1 171 ? -2.393 -15.562 4.941 1 98.38 171 ASP A C 1
ATOM 1324 O O . ASP A 1 171 ? -3.246 -16.344 5.371 1 98.38 171 ASP A O 1
ATOM 1328 N N . LEU A 1 172 ? -2.58 -14.68 3.998 1 98.62 172 LEU A N 1
ATOM 1329 C CA . LEU A 1 172 ? -3.908 -14.508 3.416 1 98.62 172 LEU A CA 1
ATOM 1330 C C . LEU A 1 172 ? -4.324 -15.758 2.643 1 98.62 172 LEU A C 1
ATOM 1332 O O . LEU A 1 172 ? -5.508 -16.094 2.582 1 98.62 172 LEU A O 1
ATOM 1336 N N . LEU A 1 173 ? -3.334 -16.422 2.104 1 98.5 173 LEU A N 1
ATOM 1337 C CA . LEU A 1 173 ? -3.576 -17.656 1.354 1 98.5 173 LEU A CA 1
ATOM 1338 C C . LEU A 1 173 ? -3.477 -18.875 2.262 1 98.5 173 LEU A C 1
ATOM 1340 O O . LEU A 1 173 ? -3.543 -20.016 1.789 1 98.5 173 LEU A O 1
ATOM 1344 N N . LYS A 1 174 ? -3.258 -18.672 3.525 1 97.81 174 LYS A N 1
ATOM 1345 C CA . LYS A 1 174 ? -3.172 -19.734 4.535 1 97.81 174 LYS A CA 1
ATOM 1346 C C . LYS A 1 174 ? -1.99 -20.656 4.266 1 97.81 174 LYS A C 1
ATOM 1348 O O . LYS A 1 174 ? -2.117 -21.875 4.359 1 97.81 174 LYS A O 1
ATOM 1353 N N . ILE A 1 175 ? -0.923 -20.094 3.816 1 97.62 175 ILE A N 1
ATOM 1354 C CA . ILE A 1 175 ? 0.341 -20.797 3.633 1 97.62 175 ILE A CA 1
ATOM 1355 C C . ILE A 1 175 ? 1.306 -20.422 4.758 1 97.62 175 ILE A C 1
ATOM 1357 O O . ILE A 1 175 ? 1.643 -19.25 4.938 1 97.62 175 ILE A O 1
ATOM 1361 N N . ASP A 1 176 ? 1.801 -21.375 5.508 1 96.19 176 ASP A N 1
ATOM 1362 C CA . ASP A 1 176 ? 2.703 -21.125 6.625 1 96.19 176 ASP A CA 1
ATOM 1363 C C . ASP A 1 176 ? 4.031 -20.547 6.145 1 96.19 176 ASP A C 1
ATOM 1365 O O . ASP A 1 176 ? 4.559 -20.953 5.109 1 96.19 176 ASP A O 1
ATOM 1369 N N . ASN A 1 177 ? 4.531 -19.562 6.852 1 95.75 177 ASN A N 1
ATOM 1370 C CA . ASN A 1 177 ? 5.816 -18.953 6.512 1 95.75 177 ASN A CA 1
ATOM 1371 C C . ASN A 1 177 ? 6.441 -18.25 7.711 1 95.75 177 ASN A C 1
ATOM 1373 O O . ASN A 1 177 ? 5.781 -18.047 8.734 1 95.75 177 ASN A O 1
ATOM 1377 N N . THR A 1 178 ? 7.676 -17.891 7.656 1 94.75 178 THR A N 1
ATOM 1378 C CA . THR A 1 178 ? 8.406 -17.172 8.695 1 94.75 178 THR A CA 1
ATOM 1379 C C . THR A 1 178 ? 9.141 -15.969 8.102 1 94.75 178 THR A C 1
ATOM 1381 O O . THR A 1 178 ? 10.266 -15.664 8.5 1 94.75 178 THR A O 1
ATOM 1384 N N . LEU A 1 179 ? 8.516 -15.414 7.129 1 94.31 179 LEU A N 1
ATOM 1385 C CA . LEU A 1 179 ? 9.195 -14.43 6.293 1 94.31 179 LEU A CA 1
ATOM 1386 C C . LEU A 1 179 ? 9.273 -13.086 6.996 1 94.31 179 LEU A C 1
ATOM 1388 O O . LEU A 1 179 ? 10.047 -12.211 6.59 1 94.31 179 LEU A O 1
ATOM 1392 N N . TYR A 1 180 ? 8.477 -12.867 8.07 1 90.5 180 TYR A N 1
ATOM 1393 C CA . TYR A 1 180 ? 8.5 -11.633 8.844 1 90.5 180 TYR A CA 1
ATOM 1394 C C . TYR A 1 180 ? 8.125 -11.891 10.297 1 90.5 180 TYR A C 1
ATOM 1396 O O . TYR A 1 180 ? 7.551 -12.938 10.617 1 90.5 180 TYR A O 1
ATOM 1404 N N . LYS A 1 181 ? 8.523 -11.031 11.078 1 87.62 181 LYS A N 1
ATOM 1405 C CA . LYS A 1 181 ? 8.203 -11.148 12.5 1 87.62 181 LYS A CA 1
ATOM 1406 C C . LYS A 1 181 ? 6.738 -10.82 12.766 1 87.62 181 LYS A C 1
ATOM 1408 O O . LYS A 1 181 ? 6.258 -9.75 12.383 1 87.62 181 LYS A O 1
ATOM 1413 N N . ARG A 1 182 ? 6.105 -11.734 13.461 1 85.75 182 ARG A N 1
ATOM 1414 C CA . ARG A 1 182 ? 4.695 -11.531 13.773 1 85.75 182 ARG A CA 1
ATOM 1415 C C . ARG A 1 182 ? 4.523 -10.664 15.008 1 85.75 182 ARG A C 1
ATOM 1417 O O . ARG A 1 182 ? 5.387 -10.641 15.891 1 85.75 182 ARG A O 1
ATOM 1424 N N . TRP A 1 183 ? 3.451 -9.984 14.906 1 75.44 183 TRP A N 1
ATOM 1425 C CA . TRP A 1 183 ? 3.145 -9.133 16.047 1 75.44 183 TRP A CA 1
ATOM 1426 C C . TRP A 1 183 ? 2.889 -9.969 17.297 1 75.44 183 TRP A C 1
ATOM 1428 O O . TRP A 1 183 ? 2.158 -10.961 17.25 1 75.44 183 TRP A O 1
ATOM 1438 N N . LYS A 1 184 ? 3.754 -9.734 18.359 1 71.75 184 LYS A N 1
ATOM 1439 C CA . LYS A 1 184 ? 3.559 -10.383 19.656 1 71.75 184 LYS A CA 1
ATOM 1440 C C . LYS A 1 184 ? 3.129 -9.367 20.719 1 71.75 184 LYS A C 1
ATOM 1442 O O . LYS A 1 184 ? 3.693 -8.273 20.812 1 71.75 184 LYS A O 1
ATOM 1447 N N . MET B 1 1 ? 2.178 29.219 1.252 1 96.69 1 MET B N 1
ATOM 1448 C CA . MET B 1 1 ? 1.206 28.125 1.238 1 96.69 1 MET B CA 1
ATOM 1449 C C . MET B 1 1 ? 1.023 27.547 2.635 1 96.69 1 MET B C 1
ATOM 1451 O O . MET B 1 1 ? 1.99 27.406 3.387 1 96.69 1 MET B O 1
ATOM 1455 N N . LYS B 1 2 ? -0.219 27.25 3.035 1 98.62 2 LYS B N 1
ATOM 1456 C CA . LYS B 1 2 ? -0.536 26.609 4.305 1 98.62 2 LYS B CA 1
ATOM 1457 C C . LYS B 1 2 ? -0.936 25.156 4.098 1 98.62 2 LYS B C 1
ATOM 1459 O O . LYS B 1 2 ? -1.798 24.844 3.27 1 98.62 2 LYS B O 1
ATOM 1464 N N . ILE B 1 3 ? -0.292 24.281 4.812 1 98.88 3 ILE B N 1
ATOM 1465 C CA . ILE B 1 3 ? -0.599 22.859 4.648 1 98.88 3 ILE B CA 1
ATOM 1466 C C . ILE B 1 3 ? -0.755 22.203 6.02 1 98.88 3 ILE B C 1
ATOM 1468 O O . ILE B 1 3 ? 0.007 22.5 6.945 1 98.88 3 ILE B O 1
ATOM 1472 N N . THR B 1 4 ? -1.794 21.406 6.188 1 98.94 4 THR B N 1
ATOM 1473 C CA . THR B 1 4 ? -1.986 20.578 7.371 1 98.94 4 THR B CA 1
ATOM 1474 C C . THR B 1 4 ? -1.526 19.141 7.113 1 98.94 4 THR B C 1
ATOM 1476 O O . THR B 1 4 ? -1.891 18.547 6.098 1 98.94 4 THR B O 1
ATOM 1479 N N . VAL B 1 5 ? -0.7 18.641 7.93 1 98.94 5 VAL B N 1
ATOM 1480 C CA . VAL B 1 5 ? -0.312 17.234 7.941 1 98.94 5 VAL B CA 1
ATOM 1481 C C . VAL B 1 5 ? -0.883 16.547 9.18 1 98.94 5 VAL B C 1
ATOM 1483 O O . VAL B 1 5 ? -0.384 16.75 10.289 1 98.94 5 VAL B O 1
ATOM 1486 N N . ALA B 1 6 ? -1.913 15.805 8.961 1 98.94 6 ALA B N 1
ATOM 1487 C CA . ALA B 1 6 ? -2.533 15.023 10.031 1 98.94 6 ALA B CA 1
ATOM 1488 C C . ALA B 1 6 ? -2.02 13.586 10.031 1 98.94 6 ALA B C 1
ATOM 1490 O O . ALA B 1 6 ? -1.888 12.969 8.977 1 98.94 6 ALA B O 1
ATOM 1491 N N . ILE B 1 7 ? -1.713 13.086 11.203 1 98.94 7 ILE B N 1
ATOM 1492 C CA . ILE B 1 7 ? -1.078 11.781 11.359 1 98.94 7 ILE B CA 1
ATOM 1493 C C . ILE B 1 7 ? -1.9 10.914 12.305 1 98.94 7 ILE B C 1
ATOM 1495 O O . ILE B 1 7 ? -2.041 11.234 13.492 1 98.94 7 ILE B O 1
ATOM 1499 N N . SER B 1 8 ? -2.479 9.875 11.75 1 98.75 8 SER B N 1
ATOM 1500 C CA . SER B 1 8 ? -3.332 9.039 12.578 1 98.75 8 SER B CA 1
ATOM 1501 C C . SER B 1 8 ? -2.684 7.688 12.852 1 98.75 8 SER B C 1
ATOM 1503 O O . SER B 1 8 ? -1.54 7.449 12.453 1 98.75 8 SER B O 1
ATOM 1505 N N . GLY B 1 9 ? -3.369 6.879 13.664 1 97.81 9 GLY B N 1
ATOM 1506 C CA . GLY B 1 9 ? -2.789 5.727 14.336 1 97.81 9 GLY B CA 1
ATOM 1507 C C . GLY B 1 9 ? -2.691 4.504 13.438 1 97.81 9 GLY B C 1
ATOM 1508 O O . GLY B 1 9 ? -3.383 3.51 13.664 1 97.81 9 GLY B O 1
ATOM 1509 N N . ALA B 1 10 ? -1.718 4.41 12.57 1 97.81 10 ALA B N 1
ATOM 1510 C CA . ALA B 1 10 ? -1.354 3.262 11.75 1 97.81 10 ALA B CA 1
ATOM 1511 C C . ALA B 1 10 ? 0.161 3.145 11.609 1 97.81 10 ALA B C 1
ATOM 1513 O O . ALA B 1 10 ? 0.894 4.082 11.93 1 97.81 10 ALA B O 1
ATOM 1514 N N . SER B 1 11 ? 0.65 1.986 11.164 1 96.75 11 SER B N 1
ATOM 1515 C CA . SER B 1 11 ? 2.076 1.794 10.922 1 96.75 11 SER B CA 1
ATOM 1516 C C . SER B 1 11 ? 2.588 2.756 9.852 1 96.75 11 SER B C 1
ATOM 1518 O O . SER B 1 11 ? 1.875 3.068 8.898 1 96.75 11 SER B O 1
ATOM 1520 N N . GLY B 1 12 ? 3.797 3.225 10.062 1 97.19 12 GLY B N 1
ATOM 1521 C CA . GLY B 1 12 ? 4.418 4.047 9.039 1 97.19 12 GLY B CA 1
ATOM 1522 C C . GLY B 1 12 ? 4.344 5.531 9.336 1 97.19 12 GLY B C 1
ATOM 1523 O O . GLY B 1 12 ? 4.344 6.359 8.422 1 97.19 12 GLY B O 1
ATOM 1524 N N . VAL B 1 13 ? 4.223 5.926 10.609 1 97.94 13 VAL B N 1
ATOM 1525 C CA . VAL B 1 13 ? 4.227 7.328 11.016 1 97.94 13 VAL B CA 1
ATOM 1526 C C . VAL B 1 13 ? 5.516 8 10.547 1 97.94 13 VAL B C 1
ATOM 1528 O O . VAL B 1 13 ? 5.516 9.188 10.203 1 97.94 13 VAL B O 1
ATOM 1531 N N . SER B 1 14 ? 6.566 7.277 10.375 1 96.81 14 SER B N 1
ATOM 1532 C CA . SER B 1 14 ? 7.852 7.797 9.93 1 96.81 14 SER B CA 1
ATOM 1533 C C . SER B 1 14 ? 7.758 8.367 8.516 1 96.81 14 SER B C 1
ATOM 1535 O O . SER B 1 14 ? 8.508 9.273 8.148 1 96.81 14 SER B O 1
ATOM 1537 N N . LEU B 1 15 ? 6.855 7.844 7.699 1 98.12 15 LEU B N 1
ATOM 1538 C CA . LEU B 1 15 ? 6.637 8.391 6.367 1 98.12 15 LEU B CA 1
ATOM 1539 C C . LEU B 1 15 ? 6.152 9.836 6.449 1 98.12 15 LEU B C 1
ATOM 1541 O O . LEU B 1 15 ? 6.535 10.672 5.625 1 98.12 15 LEU B O 1
ATOM 1545 N N . ALA B 1 16 ? 5.293 10.109 7.445 1 98.69 16 ALA B N 1
ATOM 1546 C CA . ALA B 1 16 ? 4.816 11.469 7.656 1 98.69 16 ALA B CA 1
ATOM 1547 C C . ALA B 1 16 ? 5.957 12.391 8.07 1 98.69 16 ALA B C 1
ATOM 1549 O O . ALA B 1 16 ? 6.039 13.539 7.617 1 98.69 16 ALA B O 1
ATOM 1550 N N . LEU B 1 17 ? 6.816 11.875 8.93 1 98.06 17 LEU B N 1
ATOM 1551 C CA . LEU B 1 17 ? 7.961 12.672 9.352 1 98.06 17 LEU B CA 1
ATOM 1552 C C . LEU B 1 17 ? 8.859 13.008 8.172 1 98.06 17 LEU B C 1
ATOM 1554 O O . LEU B 1 17 ? 9.32 14.148 8.031 1 98.06 17 LEU B O 1
ATOM 1558 N N . ASN B 1 18 ? 9.141 11.992 7.344 1 97.81 18 ASN B N 1
ATOM 1559 C CA . ASN B 1 18 ? 9.93 12.227 6.141 1 97.81 18 ASN B CA 1
ATOM 1560 C C . ASN B 1 18 ? 9.25 13.227 5.211 1 97.81 18 ASN B C 1
ATOM 1562 O O . ASN B 1 18 ? 9.922 14.078 4.621 1 97.81 18 ASN B O 1
ATOM 1566 N N . PHE B 1 19 ? 7.973 13.141 5.031 1 98.81 19 PHE B N 1
ATOM 1567 C CA . PHE B 1 19 ? 7.188 14.062 4.219 1 98.81 19 PHE B CA 1
ATOM 1568 C C . PHE B 1 19 ? 7.344 15.5 4.719 1 98.81 19 PHE B C 1
ATOM 1570 O O . PHE B 1 19 ? 7.633 16.406 3.938 1 98.81 19 PHE B O 1
ATOM 1577 N N . ILE B 1 20 ? 7.191 15.695 6.043 1 98.62 20 ILE B N 1
ATOM 1578 C CA . ILE B 1 20 ? 7.25 17.016 6.66 1 98.62 20 ILE B CA 1
ATOM 1579 C C . ILE B 1 20 ? 8.641 17.625 6.465 1 98.62 20 ILE B C 1
ATOM 1581 O O . ILE B 1 20 ? 8.766 18.797 6.137 1 98.62 20 ILE B O 1
ATOM 1585 N N . LYS B 1 21 ? 9.625 16.812 6.602 1 97 21 LYS B N 1
ATOM 1586 C CA . LYS B 1 21 ? 11.008 17.266 6.488 1 97 21 LYS B CA 1
ATOM 1587 C C . LYS B 1 21 ? 11.289 17.812 5.094 1 97 21 LYS B C 1
ATOM 1589 O O . LYS B 1 21 ? 12.148 18.688 4.926 1 97 21 LYS B O 1
ATOM 1594 N N . GLN B 1 22 ? 10.547 17.312 4.117 1 97.5 22 GLN B N 1
ATOM 1595 C CA . GLN B 1 22 ? 10.82 17.672 2.729 1 97.5 22 GLN B CA 1
ATOM 1596 C C . GLN B 1 22 ? 10 18.875 2.295 1 97.5 22 GLN B C 1
ATOM 1598 O O . GLN B 1 22 ? 10.203 19.406 1.197 1 97.5 22 GLN B O 1
ATOM 1603 N N . ILE B 1 23 ? 9.094 19.375 3.143 1 98.25 23 ILE B N 1
ATOM 1604 C CA . ILE B 1 23 ? 8.242 20.516 2.785 1 98.25 23 ILE B CA 1
ATOM 1605 C C . ILE B 1 23 ? 9.094 21.781 2.682 1 98.25 23 ILE B C 1
ATOM 1607 O O . ILE B 1 23 ? 9.945 22.031 3.537 1 98.25 23 ILE B O 1
ATOM 1611 N N . PRO B 1 24 ? 8.891 22.531 1.622 1 97.31 24 PRO B N 1
ATOM 1612 C CA . PRO B 1 24 ? 9.617 23.812 1.495 1 97.31 24 PRO B CA 1
ATOM 1613 C C . PRO B 1 24 ? 9.5 24.672 2.742 1 97.31 24 PRO B C 1
ATOM 1615 O O . PRO B 1 24 ? 8.422 24.75 3.35 1 97.31 24 PRO B O 1
ATOM 1618 N N . LYS B 1 25 ? 10.555 25.406 3.059 1 96.06 25 LYS B N 1
ATOM 1619 C CA . LYS B 1 25 ? 10.656 26.125 4.32 1 96.06 25 LYS B CA 1
ATOM 1620 C C . LYS B 1 25 ? 9.781 27.375 4.312 1 96.06 25 LYS B C 1
ATOM 1622 O O . LYS B 1 25 ? 9.484 27.938 5.367 1 96.06 25 LYS B O 1
ATOM 1627 N N . ASP B 1 26 ? 9.383 27.766 3.168 1 97.62 26 ASP B N 1
ATOM 1628 C CA . ASP B 1 26 ? 8.555 28.969 3.092 1 97.62 26 ASP B CA 1
ATOM 1629 C C . ASP B 1 26 ? 7.078 28.625 3.277 1 97.62 26 ASP B C 1
ATOM 1631 O O . ASP B 1 26 ? 6.234 29.531 3.309 1 97.62 26 ASP B O 1
ATOM 1635 N N . PHE B 1 27 ? 6.715 27.359 3.402 1 98.5 27 PHE B N 1
ATOM 1636 C CA . PHE B 1 27 ? 5.344 26.953 3.707 1 98.5 27 PHE B CA 1
ATOM 1637 C C . PHE B 1 27 ? 5.062 27.094 5.199 1 98.5 27 PHE B C 1
ATOM 1639 O O . PHE B 1 27 ? 5.973 27 6.02 1 98.5 27 PHE B O 1
ATOM 1646 N N . GLU B 1 28 ? 3.863 27.406 5.547 1 98.62 28 GLU B N 1
ATOM 1647 C CA . GLU B 1 28 ? 3.361 27.234 6.91 1 98.62 28 GLU B CA 1
ATOM 1648 C C . GLU B 1 28 ? 2.754 25.859 7.113 1 98.62 28 GLU B C 1
ATOM 1650 O O . GLU B 1 28 ? 1.792 25.484 6.438 1 98.62 28 GLU B O 1
ATOM 1655 N N . VAL B 1 29 ? 3.342 25.078 8.047 1 98.81 29 VAL B N 1
ATOM 1656 C CA . VAL B 1 29 ? 2.969 23.688 8.203 1 98.81 29 VAL B CA 1
ATOM 1657 C C . VAL B 1 29 ? 2.291 23.484 9.555 1 98.81 29 VAL B C 1
ATOM 1659 O O . VAL B 1 29 ? 2.822 23.891 10.594 1 98.81 29 VAL B O 1
ATOM 1662 N N . PHE B 1 30 ? 1.139 22.906 9.562 1 98.81 30 PHE B N 1
ATOM 1663 C CA . PHE B 1 30 ? 0.396 22.562 10.773 1 98.81 30 PHE B CA 1
ATOM 1664 C C . PHE B 1 30 ? 0.335 21.047 10.953 1 98.81 30 PHE B C 1
ATOM 1666 O O . PHE B 1 30 ? -0.191 20.344 10.094 1 98.81 30 PHE B O 1
ATOM 1673 N N . VAL B 1 31 ? 0.828 20.547 12.031 1 98.81 31 VAL B N 1
ATOM 1674 C CA . VAL B 1 31 ? 0.953 19.125 12.258 1 98.81 31 VAL B CA 1
ATOM 1675 C C . VAL B 1 31 ? 0.055 18.703 13.422 1 98.81 31 VAL B C 1
ATOM 1677 O O . VAL B 1 31 ? -0.018 19.391 14.438 1 98.81 31 VAL B O 1
ATOM 1680 N N . VAL B 1 32 ? -0.649 17.656 13.273 1 98.81 32 VAL B N 1
ATOM 1681 C CA . VAL B 1 32 ? -1.461 17.062 14.328 1 98.81 32 VAL B CA 1
ATOM 1682 C C . VAL B 1 32 ? -1.188 15.562 14.422 1 98.81 32 VAL B C 1
ATOM 1684 O O . VAL B 1 32 ? -1.364 14.836 13.445 1 98.81 32 VAL B O 1
ATOM 1687 N N . PHE B 1 33 ? -0.765 15.102 15.578 1 98.69 33 PHE B N 1
ATOM 1688 C CA . PHE B 1 33 ? -0.626 13.68 15.883 1 98.69 33 PHE B CA 1
ATOM 1689 C C . PHE B 1 33 ? -1.813 13.18 16.703 1 98.69 33 PHE B C 1
ATOM 1691 O O . PHE B 1 33 ? -2.146 13.758 17.734 1 98.69 33 PHE B O 1
ATOM 1698 N N . SER B 1 34 ? -2.475 12.125 16.234 1 98.81 34 SER B N 1
ATOM 1699 C CA . SER B 1 34 ? -3.41 11.453 17.141 1 98.81 34 SER B CA 1
ATOM 1700 C C . SER B 1 34 ? -2.676 10.758 18.281 1 98.81 34 SER B C 1
ATOM 1702 O O . SER B 1 34 ? -1.466 10.539 18.203 1 98.81 34 SER B O 1
ATOM 1704 N N . LYS B 1 35 ? -3.457 10.383 19.297 1 97.56 35 LYS B N 1
ATOM 1705 C CA . LYS B 1 35 ? -2.875 9.633 20.391 1 97.56 35 LYS B CA 1
ATOM 1706 C C . LYS B 1 35 ? -2.262 8.32 19.906 1 97.56 35 LYS B C 1
ATOM 1708 O O . LYS B 1 35 ? -1.14 7.98 20.297 1 97.56 35 LYS B O 1
ATOM 1713 N N . SER B 1 36 ? -2.971 7.621 19.094 1 98.12 36 SER B N 1
ATOM 1714 C CA . SER B 1 36 ? -2.531 6.32 18.594 1 98.12 36 SER B CA 1
ATOM 1715 C C . SER B 1 36 ? -1.303 6.453 17.703 1 98.12 36 SER B C 1
ATOM 1717 O O . SER B 1 36 ? -0.45 5.562 17.672 1 98.12 36 SER B O 1
ATOM 1719 N N . SER B 1 37 ? -1.206 7.555 16.953 1 98.44 37 SER B N 1
ATOM 1720 C CA . SER B 1 37 ? -0.038 7.73 16.094 1 98.44 37 SER B CA 1
ATOM 1721 C C . SER B 1 37 ? 1.229 7.926 16.922 1 98.44 37 SER B C 1
ATOM 1723 O O . SER B 1 37 ? 2.309 7.48 16.531 1 98.44 37 SER B O 1
ATOM 1725 N N . LYS B 1 38 ? 1.116 8.656 18.031 1 98 38 LYS B N 1
ATOM 1726 C CA . LYS B 1 38 ? 2.26 8.82 18.922 1 98 38 LYS B CA 1
ATOM 1727 C C . LYS B 1 38 ? 2.742 7.469 19.453 1 98 38 LYS B C 1
ATOM 1729 O O . LYS B 1 38 ? 3.947 7.219 19.516 1 98 38 LYS B O 1
ATOM 1734 N N . ARG B 1 39 ? 1.786 6.672 19.828 1 96.25 39 ARG B N 1
ATOM 1735 C CA . ARG B 1 39 ? 2.109 5.34 20.312 1 96.25 39 ARG B CA 1
ATOM 1736 C C . ARG B 1 39 ? 2.791 4.508 19.234 1 96.25 39 ARG B C 1
ATOM 1738 O O . ARG B 1 39 ? 3.791 3.836 19.5 1 96.25 39 ARG B O 1
ATOM 1745 N N . ALA B 1 40 ? 2.254 4.539 17.984 1 95.94 40 ALA B N 1
ATOM 1746 C CA . ALA B 1 40 ? 2.826 3.793 16.875 1 95.94 40 ALA B CA 1
ATOM 1747 C C . ALA B 1 40 ? 4.262 4.23 16.594 1 95.94 40 ALA B C 1
ATOM 1749 O O . ALA B 1 40 ? 5.145 3.393 16.391 1 95.94 40 ALA B O 1
ATOM 1750 N N . LEU B 1 41 ? 4.453 5.48 16.609 1 96.62 41 LEU B N 1
ATOM 1751 C CA . LEU B 1 41 ? 5.777 6.035 16.344 1 96.62 41 LEU B CA 1
ATOM 1752 C C . LEU B 1 41 ? 6.781 5.562 17.391 1 96.62 41 LEU B C 1
ATOM 1754 O O . LEU B 1 41 ? 7.91 5.195 17.062 1 96.62 41 LEU B O 1
ATOM 1758 N N . LYS B 1 42 ? 6.371 5.637 18.625 1 95.31 42 LYS B N 1
ATOM 1759 C CA . LYS B 1 42 ? 7.234 5.18 19.719 1 95.31 42 LYS B CA 1
ATOM 1760 C C . LYS B 1 42 ? 7.555 3.695 19.578 1 95.31 42 LYS B C 1
ATOM 1762 O O . LYS B 1 42 ? 8.711 3.289 19.703 1 95.31 42 LYS B O 1
ATOM 1767 N N . LEU B 1 43 ? 6.574 2.861 19.312 1 92.31 43 LEU B N 1
ATOM 1768 C CA . LEU B 1 43 ? 6.73 1.415 19.203 1 92.31 43 LEU B CA 1
ATOM 1769 C C . LEU B 1 43 ? 7.621 1.046 18.031 1 92.31 43 LEU B C 1
ATOM 1771 O O . LEU B 1 43 ? 8.461 0.152 18.125 1 92.31 43 LEU B O 1
ATOM 1775 N N . GLU B 1 44 ? 7.441 1.731 16.891 1 92.12 44 GLU B N 1
ATOM 1776 C CA . GLU B 1 44 ? 8.117 1.354 15.648 1 92.12 44 GLU B CA 1
ATOM 1777 C C . GLU B 1 44 ? 9.516 1.967 15.578 1 92.12 44 GLU B C 1
ATOM 1779 O O . GLU B 1 44 ? 10.438 1.362 15.031 1 92.12 44 GLU B O 1
ATOM 1784 N N . ASN B 1 45 ? 9.664 3.174 16.156 1 92.94 45 ASN B N 1
ATOM 1785 C CA . ASN B 1 45 ? 10.914 3.895 15.906 1 92.94 45 ASN B CA 1
ATOM 1786 C C . ASN B 1 45 ? 11.562 4.348 17.219 1 92.94 45 ASN B C 1
ATOM 1788 O O . ASN B 1 45 ? 12.656 4.91 17.203 1 92.94 45 ASN B O 1
ATOM 1792 N N . ASN B 1 46 ? 10.977 4.172 18.328 1 93.81 46 ASN B N 1
ATOM 1793 C CA . ASN B 1 46 ? 11.438 4.66 19.625 1 93.81 46 ASN B CA 1
ATOM 1794 C C . ASN B 1 46 ? 11.609 6.176 19.625 1 93.81 46 ASN B C 1
ATOM 1796 O O . ASN B 1 46 ? 12.602 6.691 20.141 1 93.81 46 ASN B O 1
ATOM 1800 N N . ILE B 1 47 ? 10.703 6.836 18.938 1 94.06 47 ILE B N 1
ATOM 1801 C CA . ILE B 1 47 ? 10.734 8.289 18.844 1 94.06 47 ILE B CA 1
ATOM 1802 C C . ILE B 1 47 ? 9.531 8.883 19.578 1 94.06 47 ILE B C 1
ATOM 1804 O O . ILE B 1 47 ? 8.406 8.398 19.422 1 94.06 47 ILE B O 1
ATOM 1808 N N . SER B 1 48 ? 9.82 9.883 20.344 1 94.06 48 SER B N 1
ATOM 1809 C CA . SER B 1 48 ? 8.773 10.688 20.969 1 94.06 48 SER B CA 1
ATOM 1810 C C . SER B 1 48 ? 8.477 11.938 20.156 1 94.06 48 SER B C 1
ATOM 1812 O O . SER B 1 48 ? 9.391 12.555 19.594 1 94.06 48 SER B O 1
ATOM 1814 N N . THR B 1 49 ? 7.172 12.336 20.188 1 94 49 THR B N 1
ATOM 1815 C CA . THR B 1 49 ? 6.785 13.492 19.375 1 94 49 THR B CA 1
ATOM 1816 C C . THR B 1 49 ? 7.125 14.789 20.109 1 94 49 THR B C 1
ATOM 1818 O O . THR B 1 49 ? 7.121 15.859 19.5 1 94 49 THR B O 1
ATOM 1821 N N . LYS B 1 50 ? 7.391 14.82 21.359 1 90.19 50 LYS B N 1
ATOM 1822 C CA . LYS B 1 50 ? 7.562 16 22.203 1 90.19 50 LYS B CA 1
ATOM 1823 C C . LYS B 1 50 ? 8.656 16.922 21.672 1 90.19 50 LYS B C 1
ATOM 1825 O O . LYS B 1 50 ? 8.531 18.141 21.734 1 90.19 50 LYS B O 1
ATOM 1830 N N . GLU B 1 51 ? 9.664 16.375 21.078 1 88.56 51 GLU B N 1
ATOM 1831 C CA . GLU B 1 51 ? 10.773 17.234 20.672 1 88.56 51 GLU B CA 1
ATOM 1832 C C . GLU B 1 51 ? 10.922 17.281 19.156 1 88.56 51 GLU B C 1
ATOM 1834 O O . GLU B 1 51 ? 11.891 17.828 18.641 1 88.56 51 GLU B O 1
ATOM 1839 N N . LEU B 1 52 ? 9.922 16.812 18.562 1 93.38 5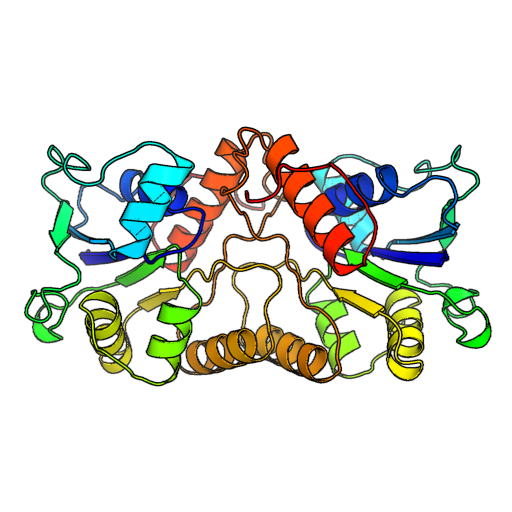2 LEU B N 1
ATOM 1840 C CA . LEU B 1 52 ? 9.984 16.828 17.109 1 93.38 52 LEU B CA 1
ATOM 1841 C C . LEU B 1 52 ? 9.734 18.234 16.578 1 93.38 52 LEU B C 1
ATOM 1843 O O . LEU B 1 52 ? 8.844 18.938 17.062 1 93.38 52 LEU B O 1
ATOM 1847 N N . PHE B 1 53 ? 10.477 18.719 15.688 1 93.88 53 PHE B N 1
ATOM 1848 C CA . PHE B 1 53 ? 10.336 19.938 14.891 1 93.88 53 PHE B CA 1
ATOM 1849 C C . PHE B 1 53 ? 10.461 21.172 15.773 1 93.88 53 PHE B C 1
ATOM 1851 O O . PHE B 1 53 ? 9.953 22.25 15.43 1 93.88 53 PHE B O 1
ATOM 1858 N N . LYS B 1 54 ? 11.023 21.109 16.969 1 90.94 54 LYS B N 1
ATOM 1859 C CA . LYS B 1 54 ? 11.102 22.203 17.922 1 90.94 54 LYS B CA 1
ATOM 1860 C C . LYS B 1 54 ? 11.898 23.375 17.359 1 90.94 54 LYS B C 1
ATOM 1862 O O . LYS B 1 54 ? 11.633 24.531 17.672 1 90.94 54 LYS B O 1
ATOM 1867 N N . ASP B 1 55 ? 12.82 23.109 16.469 1 91.81 55 ASP B N 1
ATOM 1868 C CA . ASP B 1 55 ? 13.695 24.156 15.938 1 91.81 55 ASP B CA 1
ATOM 1869 C C . ASP B 1 55 ? 13.188 24.688 14.602 1 91.81 55 ASP B C 1
ATOM 1871 O O . ASP B 1 55 ? 13.797 25.578 14.008 1 91.81 55 ASP B O 1
ATOM 1875 N N . GLU B 1 56 ? 12.102 24.094 14.133 1 94.56 56 GLU B N 1
ATOM 1876 C CA . GLU B 1 56 ? 11.516 24.531 12.867 1 94.56 56 GLU B CA 1
ATOM 1877 C C . GLU B 1 56 ? 10.477 25.625 13.086 1 94.56 56 GLU B C 1
ATOM 1879 O O . GLU B 1 56 ? 9.375 25.359 13.57 1 94.56 56 GLU B O 1
ATOM 1884 N N . LYS B 1 57 ? 10.703 26.828 12.633 1 95.19 57 LYS B N 1
ATOM 1885 C CA . LYS B 1 57 ? 9.875 28 12.914 1 95.19 57 LYS B CA 1
ATOM 1886 C C . LYS B 1 57 ? 8.586 27.969 12.094 1 95.19 57 LYS B C 1
ATOM 1888 O O . LYS B 1 57 ? 7.59 28.594 12.477 1 95.19 57 LYS B O 1
ATOM 1893 N N . ASN B 1 58 ? 8.602 27.297 10.961 1 97.56 58 ASN B N 1
ATOM 1894 C CA . ASN B 1 58 ? 7.438 27.297 10.086 1 97.56 58 ASN B CA 1
ATOM 1895 C C . ASN B 1 58 ? 6.473 26.172 10.438 1 97.56 58 ASN B C 1
ATOM 1897 O O . ASN B 1 58 ? 5.48 25.953 9.742 1 97.56 58 ASN B O 1
ATOM 1901 N N . ILE B 1 59 ? 6.742 25.359 11.531 1 98.38 59 ILE B N 1
ATOM 1902 C CA . ILE B 1 59 ? 5.926 24.203 11.898 1 98.38 59 ILE B CA 1
ATOM 1903 C C . ILE B 1 59 ? 5.23 24.469 13.234 1 98.38 59 ILE B C 1
ATOM 1905 O O . ILE B 1 59 ? 5.879 24.828 14.219 1 98.38 59 ILE B O 1
ATOM 1909 N N . THR B 1 60 ? 3.955 24.375 13.258 1 97.88 60 THR B N 1
ATOM 1910 C CA . THR B 1 60 ? 3.148 24.422 14.477 1 97.88 60 THR B CA 1
ATOM 1911 C C . THR B 1 60 ? 2.521 23.062 14.75 1 97.88 60 THR B C 1
ATOM 1913 O O . THR B 1 60 ? 1.868 22.484 13.875 1 97.88 60 THR B O 1
ATOM 1916 N N . ILE B 1 61 ? 2.658 22.531 15.922 1 98 61 ILE B N 1
ATOM 1917 C CA . ILE B 1 61 ? 2.07 21.25 16.312 1 98 61 ILE B CA 1
ATOM 1918 C C . ILE B 1 61 ? 0.867 21.484 17.219 1 98 61 ILE B C 1
ATOM 1920 O O . ILE B 1 61 ? 0.974 22.188 18.234 1 98 61 ILE B O 1
ATOM 1924 N N . PHE B 1 62 ? -0.272 20.969 16.859 1 97.94 62 PHE B N 1
ATOM 1925 C CA . PHE B 1 62 ? -1.478 21.047 17.672 1 97.94 62 PHE B CA 1
ATOM 1926 C C . PHE B 1 62 ? -1.746 19.719 18.375 1 97.94 62 PHE B C 1
ATOM 1928 O O . PHE B 1 62 ? -1.344 18.656 17.875 1 97.94 62 PHE B O 1
ATOM 1935 N N . LYS B 1 63 ? -2.439 19.844 19.5 1 97.81 63 LYS B N 1
ATOM 1936 C CA . LYS B 1 63 ? -3.002 18.641 20.109 1 97.81 63 LYS B CA 1
ATOM 1937 C C . LYS B 1 63 ? -4.262 18.188 19.375 1 97.81 63 LYS B C 1
ATOM 1939 O O . LYS B 1 63 ? -5.082 19.016 18.984 1 97.81 63 LYS B O 1
ATOM 1944 N N . ASP B 1 64 ? -4.395 16.891 19.203 1 98.44 64 ASP B N 1
ATOM 1945 C CA . ASP B 1 64 ? -5.562 16.359 18.516 1 98.44 64 ASP B CA 1
ATOM 1946 C C . ASP B 1 64 ? -6.84 16.625 19.297 1 98.44 64 ASP B C 1
ATOM 1948 O O . ASP B 1 64 ? -7.941 16.578 18.75 1 98.44 64 ASP B O 1
ATOM 1952 N N . SER B 1 65 ? -6.746 16.953 20.516 1 98.06 65 SER B N 1
ATOM 1953 C CA . SER B 1 65 ? -7.883 17.25 21.375 1 98.06 65 SER B CA 1
ATOM 1954 C C . SER B 1 65 ? -8.273 18.719 21.281 1 98.06 65 SER B C 1
ATOM 1956 O O . SER B 1 65 ? -9.328 19.125 21.781 1 98.06 65 SER B O 1
ATOM 1958 N N . ASP B 1 66 ? -7.457 19.547 20.672 1 97.56 66 ASP B N 1
ATOM 1959 C CA . ASP B 1 66 ? -7.7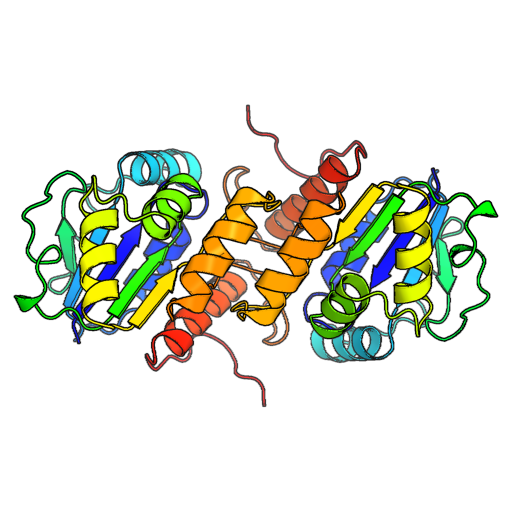27 20.969 20.578 1 97.56 66 ASP B CA 1
ATOM 1960 C C . ASP B 1 66 ? -8.68 21.266 19.422 1 97.56 66 ASP B C 1
ATOM 1962 O O . ASP B 1 66 ? -8.289 21.859 18.422 1 97.56 66 ASP B O 1
ATOM 1966 N N . ILE B 1 67 ? -9.906 21.062 19.609 1 94.38 67 ILE B N 1
ATOM 1967 C CA . ILE B 1 67 ? -10.922 21.172 18.562 1 94.38 67 ILE B CA 1
ATOM 1968 C C . ILE B 1 67 ? -11.148 22.641 18.203 1 94.38 67 ILE B C 1
ATOM 1970 O O . ILE B 1 67 ? -11.812 22.938 17.203 1 94.38 67 ILE B O 1
ATOM 1974 N N . GLY B 1 68 ? -10.57 23.578 18.891 1 94 68 GLY B N 1
ATOM 1975 C CA . GLY B 1 68 ? -10.703 25 18.609 1 94 68 GLY B CA 1
ATOM 1976 C C . GLY B 1 68 ? -9.484 25.594 17.938 1 94 68 GLY B C 1
ATOM 1977 O O . GLY B 1 68 ? -9.414 26.812 17.734 1 94 68 GLY B O 1
ATOM 1978 N N . ALA B 1 69 ? -8.516 24.75 17.578 1 97.56 69 ALA B N 1
ATOM 1979 C CA . ALA B 1 69 ? -7.312 25.234 16.906 1 97.56 69 ALA B CA 1
ATOM 1980 C C . ALA B 1 69 ? -7.656 25.906 15.578 1 97.56 69 ALA B C 1
ATOM 1982 O O . ALA B 1 69 ? -8.727 25.672 15.008 1 97.56 69 ALA B O 1
ATOM 1983 N N . SER B 1 70 ? -6.84 26.719 15.055 1 98 70 SER B N 1
ATOM 1984 C CA . SER B 1 70 ? -7.062 27.547 13.875 1 98 70 SER B CA 1
ATOM 1985 C C . SER B 1 70 ? -7.453 26.703 12.672 1 98 70 SER B C 1
ATOM 1987 O O . SER B 1 70 ? -8.32 27.094 11.883 1 98 70 SER B O 1
ATOM 1989 N N . ILE B 1 71 ? -6.926 25.5 12.539 1 98.31 71 ILE B N 1
ATOM 1990 C CA . ILE B 1 71 ? -7.148 24.688 11.359 1 98.31 71 ILE B CA 1
ATOM 1991 C C . ILE B 1 71 ? -8.547 24.078 11.398 1 98.31 71 ILE B C 1
ATOM 1993 O O . ILE B 1 71 ? -9 23.469 10.43 1 98.31 71 ILE B O 1
ATOM 1997 N N . ALA B 1 72 ? -9.234 24.266 12.492 1 98 72 ALA B N 1
ATOM 1998 C CA . ALA B 1 72 ? -10.609 23.812 12.625 1 98 72 ALA B CA 1
ATOM 1999 C C . ALA B 1 72 ? -11.586 24.875 12.133 1 98 72 ALA B C 1
ATOM 2001 O O . ALA B 1 72 ? -12.805 24.719 12.25 1 98 72 ALA B O 1
ATOM 2002 N N . SER B 1 73 ? -11.078 25.906 11.578 1 97.12 73 SER B N 1
ATOM 2003 C CA . SER B 1 73 ? -11.898 27 11.055 1 97.12 73 SER B CA 1
ATOM 2004 C C . SER B 1 73 ? -11.633 27.234 9.578 1 97.12 73 SER B C 1
ATOM 2006 O O . SER B 1 73 ? -10.484 27.312 9.148 1 97.12 73 SER B O 1
ATOM 2008 N N . GLY B 1 74 ? -12.719 27.406 8.805 1 95.94 74 GLY B N 1
ATOM 2009 C CA . GLY B 1 74 ? -12.602 27.688 7.383 1 95.94 74 GLY B CA 1
ATOM 2010 C C . GLY B 1 74 ? -11.977 29.031 7.094 1 95.94 74 GLY B C 1
ATOM 2011 O O . GLY B 1 74 ? -11.336 29.219 6.055 1 95.94 74 GLY B O 1
ATOM 2012 N N . SER B 1 75 ? -12.094 29.938 7.996 1 96.31 75 SER B N 1
ATOM 2013 C CA . SER B 1 75 ? -11.617 31.297 7.773 1 96.31 75 SER B CA 1
ATOM 2014 C C . SER B 1 75 ? -10.094 31.375 7.887 1 96.31 75 SER B C 1
ATOM 2016 O O . SER B 1 75 ? -9.484 32.375 7.484 1 96.31 75 SER B O 1
ATOM 2018 N N . PHE B 1 76 ? -9.469 30.359 8.453 1 97.44 76 PHE B N 1
ATOM 2019 C CA . PHE B 1 76 ? -8.016 30.312 8.578 1 97.44 76 PHE B CA 1
ATOM 2020 C C . PHE B 1 76 ? -7.367 30.047 7.227 1 97.44 76 PHE B C 1
ATOM 2022 O O . PHE B 1 76 ? -6.195 30.391 7.02 1 97.44 76 PHE B O 1
ATOM 2029 N N . LYS B 1 77 ? -8.086 29.438 6.316 1 97.12 77 LYS B N 1
ATOM 2030 C CA . LYS B 1 77 ? -7.789 29.297 4.895 1 97.12 77 LYS B CA 1
ATOM 2031 C C . LYS B 1 77 ? -6.547 28.438 4.676 1 97.12 77 LYS B C 1
ATOM 2033 O O . LYS B 1 77 ? -5.617 28.844 3.975 1 97.12 77 LYS B O 1
ATOM 2038 N N . VAL B 1 78 ? -6.523 27.25 5.211 1 98.25 78 VAL B N 1
ATOM 2039 C CA . VAL B 1 78 ? -5.508 26.266 4.867 1 98.25 78 VAL B CA 1
ATOM 2040 C C . VAL B 1 78 ? -5.66 25.844 3.406 1 98.25 78 VAL B C 1
ATOM 2042 O O . VAL B 1 78 ? -6.777 25.656 2.922 1 98.25 78 VAL B O 1
ATOM 2045 N N . ASP B 1 79 ? -4.543 25.719 2.688 1 98.5 79 ASP B N 1
ATOM 2046 C CA . ASP B 1 79 ? -4.59 25.453 1.253 1 98.5 79 ASP B CA 1
ATOM 2047 C C . ASP B 1 79 ? -4.75 23.953 0.981 1 98.5 79 ASP B C 1
ATOM 2049 O O . ASP B 1 79 ? -5.52 23.562 0.103 1 98.5 79 ASP B O 1
ATOM 2053 N N . LYS B 1 80 ? -3.971 23.172 1.697 1 98.69 80 LYS B N 1
ATOM 2054 C CA . LYS B 1 80 ? -3.908 21.734 1.43 1 98.69 80 LYS B CA 1
ATOM 2055 C C . LYS B 1 80 ? -3.867 20.938 2.727 1 98.69 80 LYS B C 1
ATOM 2057 O O . LYS B 1 80 ? -3.389 21.438 3.752 1 98.69 80 LYS B O 1
ATOM 2062 N N . MET B 1 81 ? -4.332 19.734 2.678 1 98.94 81 MET B N 1
ATOM 2063 C CA . MET B 1 81 ? -4.273 18.797 3.803 1 98.94 81 MET B CA 1
ATOM 2064 C C . MET B 1 81 ? -3.891 17.406 3.334 1 98.94 81 MET B C 1
ATOM 2066 O O . MET B 1 81 ? -4.34 16.953 2.277 1 98.94 81 MET B O 1
ATOM 2070 N N . ILE B 1 82 ? -3.092 16.766 4.082 1 98.94 82 ILE B N 1
ATOM 2071 C CA . ILE B 1 82 ? -2.826 15.344 3.895 1 98.94 82 ILE B CA 1
ATOM 2072 C C . ILE B 1 82 ? -2.982 14.609 5.223 1 98.94 82 ILE B C 1
ATOM 2074 O O . ILE B 1 82 ? -2.592 15.125 6.273 1 98.94 82 ILE B O 1
ATOM 2078 N N . ILE B 1 83 ? -3.619 13.5 5.219 1 99 83 ILE B N 1
ATOM 2079 C CA . ILE B 1 83 ? -3.652 12.578 6.352 1 99 83 ILE B CA 1
ATOM 2080 C C . ILE B 1 83 ? -2.762 11.375 6.066 1 99 83 ILE B C 1
ATOM 2082 O O . ILE B 1 83 ? -3.074 10.555 5.199 1 99 83 ILE B O 1
ATOM 2086 N N . LEU B 1 84 ? -1.601 11.289 6.852 1 98.88 84 LEU B N 1
ATOM 2087 C CA . LEU B 1 84 ? -0.518 10.367 6.52 1 98.88 84 LEU B CA 1
ATOM 2088 C C . LEU B 1 84 ? 0.225 9.922 7.773 1 98.88 84 LEU B C 1
ATOM 2090 O O . LEU B 1 84 ? 0.837 10.742 8.461 1 98.88 84 LEU B O 1
ATOM 2094 N N . PRO B 1 85 ? 0.176 8.633 8.047 1 98.81 85 PRO B N 1
ATOM 2095 C CA . PRO B 1 85 ? -0.77 7.641 7.535 1 98.81 85 PRO B CA 1
ATOM 2096 C C . PRO B 1 85 ? -2.201 7.891 8.008 1 98.81 85 PRO B C 1
ATOM 2098 O O . PRO B 1 85 ? -2.42 8.648 8.953 1 98.81 85 PRO B O 1
ATOM 2101 N N . CYS B 1 86 ? -3.102 7.359 7.301 1 98.94 86 CYS B N 1
ATOM 2102 C CA . CYS B 1 86 ? -4.504 7.406 7.695 1 98.94 86 CYS B CA 1
ATOM 2103 C C . CYS B 1 86 ? -4.988 6.039 8.164 1 98.94 86 CYS B C 1
ATOM 2105 O O . CYS B 1 86 ? -5 5.082 7.387 1 98.94 86 CYS B O 1
ATOM 2107 N N . SER B 1 87 ? -5.375 5.965 9.391 1 98.81 87 SER B N 1
ATOM 2108 C CA . SER B 1 87 ? -5.914 4.723 9.945 1 98.81 87 SER B CA 1
ATOM 2109 C C . SER B 1 87 ? -7.312 4.445 9.406 1 98.81 87 SER B C 1
ATOM 2111 O O . SER B 1 87 ? -8 5.355 8.945 1 98.81 87 SER B O 1
ATOM 2113 N N . GLN B 1 88 ? -7.703 3.178 9.539 1 98.62 88 GLN B N 1
ATOM 2114 C CA . GLN B 1 88 ? -9.055 2.816 9.125 1 98.62 88 GLN B CA 1
ATOM 2115 C C . GLN B 1 88 ? -10.102 3.549 9.969 1 98.62 88 GLN B C 1
ATOM 2117 O O . GLN B 1 88 ? -11.172 3.895 9.469 1 98.62 88 GLN B O 1
ATOM 2122 N N . ASN B 1 89 ? -9.797 3.756 11.234 1 98.75 89 ASN B N 1
ATOM 2123 C CA . ASN B 1 89 ? -10.688 4.5 12.109 1 98.75 89 ASN B CA 1
ATOM 2124 C C . ASN B 1 89 ? -10.898 5.93 11.617 1 98.75 89 ASN B C 1
ATOM 2126 O O . ASN B 1 89 ? -12.039 6.391 11.516 1 98.75 89 ASN B O 1
ATOM 2130 N N . THR B 1 90 ? -9.805 6.613 11.367 1 98.94 90 THR B N 1
ATOM 2131 C CA . THR B 1 90 ? -9.891 7.984 10.883 1 98.94 90 THR B CA 1
ATOM 2132 C C . THR B 1 90 ? -10.547 8.039 9.508 1 98.94 90 THR B C 1
ATOM 2134 O O . THR B 1 90 ? -11.383 8.906 9.25 1 98.94 90 THR B O 1
ATOM 2137 N N . LEU B 1 91 ? -10.211 7.074 8.641 1 98.94 91 LEU B N 1
ATOM 2138 C CA . LEU B 1 91 ? -10.82 6.965 7.32 1 98.94 91 LEU B CA 1
ATOM 2139 C C . LEU B 1 91 ? -12.336 6.852 7.43 1 98.94 91 LEU B C 1
ATOM 2141 O O . LEU B 1 91 ? -13.07 7.539 6.715 1 98.94 91 LEU B O 1
ATOM 2145 N N . ALA B 1 92 ? -12.781 5.98 8.297 1 98.94 92 ALA B N 1
ATOM 2146 C CA . ALA B 1 92 ? -14.211 5.742 8.484 1 98.94 92 ALA B CA 1
ATOM 2147 C C . ALA B 1 92 ? -14.922 7 8.977 1 98.94 92 ALA B C 1
ATOM 2149 O O . ALA B 1 92 ? -15.984 7.359 8.469 1 98.94 92 ALA B O 1
ATOM 2150 N N . LYS B 1 93 ? -14.305 7.652 9.938 1 98.94 93 LYS B N 1
ATOM 2151 C CA . LYS B 1 93 ? -14.898 8.875 10.477 1 98.94 93 LYS B CA 1
ATOM 2152 C C . LYS B 1 93 ? -15.016 9.945 9.398 1 98.94 93 LYS B C 1
ATOM 2154 O O . LYS B 1 93 ? -16.062 10.594 9.266 1 98.94 93 LYS B O 1
ATOM 2159 N N . CYS B 1 94 ? -13.984 10.125 8.633 1 98.94 94 CYS B N 1
ATOM 2160 C CA . CYS B 1 94 ? -14.016 11.094 7.543 1 98.94 94 CYS B CA 1
ATOM 2161 C C . CYS B 1 94 ? -15.125 10.766 6.555 1 98.94 94 CYS B C 1
ATOM 2163 O O . CYS B 1 94 ? -15.836 11.664 6.098 1 98.94 94 CYS B O 1
ATOM 2165 N N . ALA B 1 95 ? -15.328 9.477 6.234 1 98.88 95 ALA B N 1
ATOM 2166 C CA . ALA B 1 95 ? -16.266 9.047 5.199 1 98.88 95 ALA B CA 1
ATOM 2167 C C . ALA B 1 95 ? -17.703 9.289 5.629 1 98.88 95 ALA B C 1
ATOM 2169 O O . ALA B 1 95 ? -18.578 9.5 4.789 1 98.88 95 ALA B O 1
ATOM 2170 N N . VAL B 1 96 ? -17.938 9.305 6.953 1 98.5 96 VAL B N 1
ATOM 2171 C CA . VAL B 1 96 ? -19.328 9.391 7.395 1 98.5 96 VAL B CA 1
ATOM 2172 C C . VAL B 1 96 ? -19.578 10.758 8.031 1 98.5 96 VAL B C 1
ATOM 2174 O O . VAL B 1 96 ? -20.688 11.039 8.508 1 98.5 96 VAL B O 1
ATOM 2177 N N . GLY B 1 97 ? -18.547 11.586 8.281 1 98.31 97 GLY B N 1
ATOM 2178 C CA . GLY B 1 97 ? -18.719 12.961 8.703 1 98.31 97 GLY B CA 1
ATOM 2179 C C . GLY B 1 97 ? -18.578 13.148 10.203 1 98.31 97 GLY B C 1
ATOM 2180 O O . GLY B 1 97 ? -19 14.164 10.75 1 98.31 97 GLY B O 1
ATOM 2181 N N . ILE B 1 98 ? -18.016 12.141 10.844 1 98.5 98 ILE B N 1
ATOM 2182 C CA . ILE B 1 98 ? -17.734 12.289 12.266 1 98.5 98 ILE B CA 1
ATOM 2183 C C . ILE B 1 98 ? -16.516 13.195 12.461 1 98.5 98 ILE B C 1
ATOM 2185 O O . ILE B 1 98 ? -15.461 12.961 11.867 1 98.5 98 ILE B O 1
ATOM 2189 N N . ALA B 1 99 ? -16.656 14.211 13.258 1 98 99 ALA B N 1
ATOM 2190 C CA . ALA B 1 99 ? -15.609 15.203 13.5 1 98 99 ALA B CA 1
ATOM 2191 C C . ALA B 1 99 ? -15.352 15.375 14.992 1 98 99 ALA B C 1
ATOM 2193 O O . ALA B 1 99 ? -15.484 16.484 15.531 1 98 99 ALA B O 1
ATOM 2194 N N . ASP B 1 100 ? -14.828 14.336 15.648 1 98.38 100 ASP B N 1
ATOM 2195 C CA . ASP B 1 100 ? -14.734 14.305 17.109 1 98.38 100 ASP B CA 1
ATOM 2196 C C . ASP B 1 100 ? -13.305 14.531 17.578 1 98.38 100 ASP B C 1
ATOM 2198 O O . ASP B 1 100 ? -12.984 14.328 18.75 1 98.38 100 ASP B O 1
ATOM 2202 N N . SER B 1 101 ? -12.406 14.867 16.734 1 98.62 101 SER B N 1
ATOM 2203 C CA . SER B 1 101 ? -11.016 15.242 17 1 98.62 101 SER B CA 1
ATOM 2204 C C . SER B 1 101 ? -10.578 16.391 16.094 1 98.62 101 SER B C 1
ATOM 2206 O O . SER B 1 101 ? -11.289 16.766 15.164 1 98.62 101 SER B O 1
ATOM 2208 N N . LEU B 1 102 ? -9.422 16.984 16.391 1 98.81 102 LEU B N 1
ATOM 2209 C CA . LEU B 1 102 ? -8.945 18.062 15.539 1 98.81 102 LEU B CA 1
ATOM 2210 C C . LEU B 1 102 ? -8.68 17.578 14.125 1 98.81 102 LEU B C 1
ATOM 2212 O O . LEU B 1 102 ? -8.953 18.281 13.156 1 98.81 102 LEU B O 1
ATOM 2216 N N . ILE B 1 103 ? -8.172 16.359 13.961 1 98.94 103 ILE B N 1
ATOM 2217 C CA . ILE B 1 103 ? -7.895 15.797 12.648 1 98.94 103 ILE B CA 1
ATOM 2218 C C . ILE B 1 103 ? -9.188 15.703 11.844 1 98.94 103 ILE B C 1
ATOM 2220 O O . ILE B 1 103 ? -9.258 16.203 10.719 1 98.94 103 ILE B O 1
ATOM 2224 N N . THR B 1 104 ? -10.195 15.102 12.43 1 98.88 104 THR B N 1
ATOM 2225 C CA . THR B 1 104 ? -11.445 14.898 11.695 1 98.88 104 THR B CA 1
ATOM 2226 C C . THR B 1 104 ? -12.18 16.219 11.508 1 98.88 104 THR B C 1
ATOM 2228 O O . THR B 1 104 ? -12.852 16.422 10.492 1 98.88 104 THR B O 1
ATOM 2231 N N . ARG B 1 105 ? -12.055 17.141 12.43 1 98.75 105 ARG B N 1
ATOM 2232 C CA . ARG B 1 105 ? -12.641 18.469 12.289 1 98.75 105 ARG B CA 1
ATOM 2233 C C . ARG B 1 105 ? -11.984 19.25 11.164 1 98.75 105 ARG B C 1
ATOM 2235 O O . ARG B 1 105 ? -12.664 19.875 10.352 1 98.75 105 ARG B O 1
ATOM 2242 N N . ALA B 1 106 ? -10.648 19.281 11.188 1 98.88 106 ALA B N 1
ATOM 2243 C CA . ALA B 1 106 ? -9.922 19.953 10.117 1 98.88 106 ALA B CA 1
ATOM 2244 C C . ALA B 1 106 ? -10.281 19.359 8.758 1 98.88 106 ALA B C 1
ATOM 2246 O O . ALA B 1 106 ? -10.438 20.094 7.781 1 98.88 106 ALA B O 1
ATOM 2247 N N . PHE B 1 107 ? -10.438 18.031 8.695 1 98.94 107 PHE B N 1
ATOM 2248 C CA . PHE B 1 107 ? -10.844 17.375 7.457 1 98.94 107 PHE B CA 1
ATOM 2249 C C . PHE B 1 107 ? -12.188 17.922 6.977 1 98.94 107 PHE B C 1
ATOM 2251 O O . PHE B 1 107 ? -12.344 18.266 5.801 1 98.94 107 PHE B O 1
ATOM 2258 N N . THR B 1 108 ? -13.156 17.953 7.855 1 98.62 108 THR B N 1
ATOM 2259 C CA . THR B 1 108 ? -14.492 18.422 7.5 1 98.62 108 THR B CA 1
ATOM 2260 C C . THR B 1 108 ? -14.445 19.859 6.969 1 98.62 108 THR B C 1
ATOM 2262 O O . THR B 1 108 ? -15.164 20.203 6.031 1 98.62 108 THR B O 1
ATOM 2265 N N . VAL B 1 109 ? -13.641 20.688 7.535 1 98.69 109 VAL B N 1
ATOM 2266 C CA . VAL B 1 109 ? -13.469 22.078 7.102 1 98.69 109 VAL B CA 1
ATOM 2267 C C . VAL B 1 109 ? -12.891 22.109 5.688 1 98.69 109 VAL B C 1
ATOM 2269 O O . VAL B 1 109 ? -13.414 22.797 4.812 1 98.69 109 VAL B O 1
ATOM 2272 N N . MET B 1 110 ? -11.812 21.328 5.512 1 98.75 110 MET B N 1
ATOM 2273 C CA . MET B 1 110 ? -11.188 21.266 4.195 1 98.75 110 MET B CA 1
ATOM 2274 C C . MET B 1 110 ? -12.18 20.797 3.137 1 98.75 110 MET B C 1
ATOM 2276 O O . MET B 1 110 ? -12.242 21.375 2.045 1 98.75 110 MET B O 1
ATOM 2280 N N . LEU B 1 111 ? -12.93 19.766 3.482 1 98.69 111 LEU B N 1
ATOM 2281 C CA . LEU B 1 111 ? -13.875 19.172 2.539 1 98.69 111 LEU B CA 1
ATOM 2282 C C . LEU B 1 111 ? -14.977 20.156 2.178 1 98.69 111 LEU B C 1
ATOM 2284 O O . LEU B 1 111 ? -15.258 20.375 0.996 1 98.69 111 LEU B O 1
ATOM 2288 N N . LYS B 1 112 ? -15.586 20.797 3.172 1 98.06 112 LYS B N 1
ATOM 2289 C CA . LYS B 1 112 ? -16.719 21.688 2.906 1 98.06 112 LYS B CA 1
ATOM 2290 C C . LYS B 1 112 ? -16.266 22.922 2.131 1 98.06 112 LYS B C 1
ATOM 2292 O O . LYS B 1 112 ? -17.047 23.5 1.383 1 98.06 112 LYS B O 1
ATOM 2297 N N . GLU B 1 113 ? -15.031 23.312 2.311 1 98.19 113 GLU B N 1
ATOM 2298 C CA . GLU B 1 113 ? -14.492 24.484 1.615 1 98.19 113 GLU B CA 1
ATOM 2299 C C . GLU B 1 113 ? -13.922 24.094 0.253 1 98.19 113 GLU B C 1
ATOM 2301 O O . GLU B 1 113 ? -13.359 24.938 -0.448 1 98.19 113 GLU B O 1
ATOM 2306 N N . LYS B 1 114 ? -13.992 22.812 -0.11 1 97.75 114 LYS B N 1
ATOM 2307 C CA . LYS B 1 114 ? -13.578 22.266 -1.402 1 97.75 114 LYS B CA 1
ATOM 2308 C C . LYS B 1 114 ? -12.086 22.484 -1.634 1 97.75 114 LYS B C 1
ATOM 2310 O O . LYS B 1 114 ? -11.68 22.938 -2.707 1 97.75 114 LYS B O 1
ATOM 2315 N N . ARG B 1 115 ? -11.359 22.266 -0.585 1 98 115 ARG B N 1
ATOM 2316 C CA . ARG B 1 115 ? -9.906 22.375 -0.655 1 98 115 ARG B CA 1
ATOM 2317 C C . ARG B 1 115 ? -9.258 21.031 -0.974 1 98 115 ARG B C 1
ATOM 2319 O O . ARG B 1 115 ? -9.93 20 -0.957 1 98 115 ARG B O 1
ATOM 2326 N N . GLU B 1 116 ? -7.992 21.031 -1.335 1 98.25 116 GLU B N 1
ATOM 2327 C CA . GLU B 1 116 ? -7.273 19.844 -1.779 1 98.25 116 GLU B CA 1
ATOM 2328 C C . GLU B 1 116 ? -6.922 18.938 -0.601 1 98.25 116 GLU B C 1
ATOM 2330 O O . GLU B 1 116 ? -6.285 19.375 0.358 1 98.25 116 GLU B O 1
ATOM 2335 N N . ILE B 1 117 ? -7.391 17.766 -0.635 1 98.94 117 ILE B N 1
ATOM 2336 C CA . ILE B 1 117 ? -7.133 16.781 0.421 1 98.94 117 ILE B CA 1
ATOM 2337 C C . ILE B 1 117 ? -6.547 15.508 -0.184 1 98.94 117 ILE B C 1
ATOM 2339 O O . ILE B 1 117 ? -7.086 14.977 -1.156 1 98.94 117 ILE B O 1
ATOM 2343 N N . VAL B 1 118 ? -5.461 15.031 0.326 1 98.94 118 VAL B N 1
ATOM 2344 C CA . VAL B 1 118 ? -4.918 13.703 0.047 1 98.94 118 VAL B CA 1
ATOM 2345 C C . VAL B 1 118 ? -5 12.836 1.301 1 98.94 118 VAL B C 1
ATOM 2347 O O . VAL B 1 118 ? -4.66 13.281 2.398 1 98.94 118 VAL B O 1
ATOM 2350 N N . ILE B 1 119 ? -5.484 11.656 1.178 1 98.94 119 ILE B N 1
ATOM 2351 C CA . ILE B 1 119 ? -5.516 10.688 2.268 1 98.94 119 ILE B CA 1
ATOM 2352 C C . ILE B 1 119 ? -4.695 9.461 1.887 1 98.94 119 ILE B C 1
ATOM 2354 O O . ILE B 1 119 ? -4.809 8.953 0.769 1 98.94 119 ILE B O 1
ATOM 2358 N N . ALA B 1 120 ? -3.848 9.023 2.781 1 98.94 120 ALA B N 1
ATOM 2359 C CA . ALA B 1 120 ? -3.01 7.844 2.578 1 98.94 120 ALA B CA 1
ATOM 2360 C C . ALA B 1 120 ? -3.41 6.715 3.527 1 98.94 120 ALA B C 1
ATOM 2362 O O . ALA B 1 120 ? -2.709 6.441 4.504 1 98.94 120 ALA B O 1
ATOM 2363 N N . PRO B 1 121 ? -4.48 5.996 3.199 1 98.88 121 PRO B N 1
ATOM 2364 C CA . PRO B 1 121 ? -4.895 4.887 4.059 1 98.88 121 PRO B CA 1
ATOM 2365 C C . PRO B 1 121 ? -3.834 3.791 4.164 1 98.88 121 PRO B C 1
ATOM 2367 O O . PRO B 1 121 ? -3.268 3.377 3.148 1 98.88 121 PRO B O 1
ATOM 2370 N N . ARG B 1 122 ? -3.584 3.439 5.348 1 98.56 122 ARG B N 1
ATOM 2371 C CA . ARG B 1 122 ? -2.58 2.406 5.578 1 98.56 122 ARG B CA 1
ATOM 2372 C C . ARG B 1 122 ? -3.205 1.165 6.207 1 98.56 122 ARG B C 1
ATOM 2374 O O . ARG B 1 122 ? -3.479 1.144 7.41 1 98.56 122 ARG B O 1
ATOM 2381 N N . GLU B 1 123 ? -3.426 0.172 5.434 1 97.56 123 GLU B N 1
ATOM 2382 C CA . GLU B 1 123 ? -3.926 -1.145 5.82 1 97.56 123 GLU B CA 1
ATOM 2383 C C . GLU B 1 123 ? -3.703 -2.166 4.707 1 97.56 123 GLU B C 1
ATOM 2385 O O . GLU B 1 123 ? -3.711 -1.816 3.525 1 97.56 123 GLU B O 1
ATOM 2390 N N . MET B 1 124 ? -3.426 -3.369 5.078 1 97.38 124 MET B N 1
ATOM 2391 C CA . MET B 1 124 ? -3.385 -4.48 4.133 1 97.38 124 MET B CA 1
ATOM 2392 C C . MET B 1 124 ? -3.707 -5.801 4.824 1 97.38 124 MET B C 1
ATOM 2394 O O . MET B 1 124 ? -3.043 -6.176 5.793 1 97.38 124 MET B O 1
ATOM 2398 N N . PRO B 1 125 ? -4.715 -6.539 4.277 1 98.69 125 PRO B N 1
ATOM 2399 C CA . PRO B 1 125 ? -5.59 -6.238 3.141 1 98.69 125 PRO B CA 1
ATOM 2400 C C . PRO B 1 125 ? -6.645 -5.188 3.473 1 98.69 125 PRO B C 1
ATOM 2402 O O . PRO B 1 125 ? -6.809 -4.816 4.637 1 98.69 125 PRO B O 1
ATOM 2405 N N . PHE B 1 126 ? -7.262 -4.625 2.416 1 98.81 126 PHE B N 1
ATOM 2406 C CA . PHE B 1 126 ? -8.445 -3.801 2.621 1 98.81 126 PHE B CA 1
ATOM 2407 C C . PHE B 1 126 ? -9.688 -4.672 2.793 1 98.81 126 PHE B C 1
ATOM 2409 O O . PHE B 1 126 ? -9.883 -5.633 2.049 1 98.81 126 PHE B O 1
ATOM 2416 N N . ASN B 1 127 ? -10.461 -4.363 3.809 1 98.62 127 ASN B N 1
ATOM 2417 C CA . ASN B 1 127 ? -11.766 -5.004 3.887 1 98.62 127 ASN B CA 1
ATOM 2418 C C . ASN B 1 127 ? -12.82 -4.234 3.094 1 98.62 127 ASN B C 1
ATOM 2420 O O . ASN B 1 127 ? -12.547 -3.137 2.598 1 98.62 127 ASN B O 1
ATOM 2424 N N . THR B 1 128 ? -13.984 -4.812 3.016 1 98.88 128 THR B N 1
ATOM 2425 C CA . THR B 1 128 ? -15.062 -4.254 2.211 1 98.88 128 THR B CA 1
ATOM 2426 C C . THR B 1 128 ? -15.453 -2.867 2.721 1 98.88 128 THR B C 1
ATOM 2428 O O . THR B 1 128 ? -15.719 -1.96 1.928 1 98.88 128 THR B O 1
ATOM 2431 N N . ILE B 1 129 ? -15.461 -2.623 3.98 1 98.81 129 ILE B N 1
ATOM 2432 C CA . ILE B 1 129 ? -15.867 -1.361 4.586 1 98.81 129 ILE B CA 1
ATOM 2433 C C . ILE B 1 129 ? -14.844 -0.274 4.25 1 98.81 129 ILE B C 1
ATOM 2435 O O . ILE B 1 129 ? -15.219 0.848 3.902 1 98.81 129 ILE B O 1
ATOM 2439 N N . SER B 1 130 ? -13.586 -0.595 4.312 1 98.81 130 SER B N 1
ATOM 2440 C CA . SER B 1 130 ? -12.547 0.369 3.98 1 98.81 130 SER B CA 1
ATOM 2441 C C . SER B 1 130 ? -12.625 0.79 2.516 1 98.81 130 SER B C 1
ATOM 2443 O O . SER B 1 130 ? -12.43 1.963 2.189 1 98.81 130 SER B O 1
ATOM 2445 N N . LEU B 1 131 ? -12.883 -0.208 1.682 1 98.94 131 LEU B N 1
ATOM 2446 C CA . LEU B 1 131 ? -13.008 0.086 0.259 1 98.94 131 LEU B CA 1
ATOM 2447 C C . LEU B 1 131 ? -14.203 0.997 -0.001 1 98.94 131 LEU B C 1
ATOM 2449 O O . LEU B 1 131 ? -14.117 1.935 -0.797 1 98.94 131 LEU B O 1
ATOM 2453 N N . LYS B 1 132 ? -15.273 0.728 0.676 1 98.94 132 LYS B N 1
ATOM 2454 C CA . LYS B 1 132 ? -16.453 1.571 0.57 1 98.94 132 LYS B CA 1
ATOM 2455 C C . LYS B 1 132 ? -16.156 2.998 1.02 1 98.94 132 LYS B C 1
ATOM 2457 O O . LYS B 1 132 ? -16.547 3.959 0.347 1 98.94 132 LYS B O 1
ATOM 2462 N N . ASN B 1 133 ? -15.523 3.141 2.146 1 98.94 133 ASN B N 1
ATOM 2463 C CA . ASN B 1 133 ? -15.18 4.453 2.684 1 98.94 133 ASN B CA 1
ATOM 2464 C C . ASN B 1 133 ? -14.273 5.23 1.737 1 98.94 133 ASN B C 1
ATOM 2466 O O . ASN B 1 133 ? -14.469 6.426 1.518 1 98.94 133 ASN B O 1
ATOM 2470 N N . MET B 1 134 ? -13.312 4.539 1.161 1 98.94 134 MET B N 1
ATOM 2471 C CA . MET B 1 134 ? -12.422 5.191 0.2 1 98.94 134 MET B CA 1
ATOM 2472 C C . MET B 1 134 ? -13.195 5.629 -1.041 1 98.94 134 MET B C 1
ATOM 2474 O O . MET B 1 134 ? -12.93 6.699 -1.593 1 98.94 134 MET B O 1
ATOM 2478 N N . LEU B 1 135 ? -14.078 4.805 -1.464 1 98.94 135 LEU B N 1
ATOM 2479 C CA . LEU B 1 135 ? -14.891 5.133 -2.633 1 98.94 135 LEU B CA 1
ATOM 2480 C C . LEU B 1 135 ? -15.734 6.371 -2.371 1 98.94 135 LEU B C 1
ATOM 2482 O O . LEU B 1 135 ? -15.812 7.27 -3.215 1 98.94 135 LEU B O 1
ATOM 2486 N N . ILE B 1 136 ? -16.375 6.441 -1.203 1 98.94 136 ILE B N 1
ATOM 2487 C CA . ILE B 1 136 ? -17.188 7.59 -0.816 1 98.94 136 ILE B CA 1
ATOM 2488 C C . ILE B 1 136 ? -16.344 8.859 -0.891 1 98.94 136 ILE B C 1
ATOM 2490 O O . ILE B 1 136 ? -16.75 9.844 -1.523 1 98.94 136 ILE B O 1
ATOM 2494 N N . LEU B 1 137 ? -15.203 8.844 -0.339 1 98.94 137 LEU B N 1
ATOM 2495 C CA . LEU B 1 137 ? -14.352 10.023 -0.246 1 98.94 137 LEU B CA 1
ATOM 2496 C C . LEU B 1 137 ? -13.812 10.414 -1.618 1 98.94 137 LEU B C 1
ATOM 2498 O O . LEU B 1 137 ? -13.727 11.602 -1.94 1 98.94 137 LEU B O 1
ATOM 2502 N N . SER B 1 138 ? -13.453 9.367 -2.363 1 98.94 138 SER B N 1
ATOM 2503 C CA . SER B 1 138 ? -12.977 9.648 -3.715 1 98.94 138 SER B CA 1
ATOM 2504 C C . SER B 1 138 ? -14.039 10.359 -4.543 1 98.94 138 SER B C 1
ATOM 2506 O O . SER B 1 138 ? -13.727 11.289 -5.293 1 98.94 138 SER B O 1
ATOM 2508 N N . LYS B 1 139 ? -15.258 9.984 -4.406 1 98.81 139 LYS B N 1
ATOM 2509 C CA . LYS B 1 139 ? -16.375 10.578 -5.141 1 98.81 139 LYS B CA 1
ATOM 2510 C C . LYS B 1 139 ? -16.578 12.031 -4.727 1 98.81 139 LYS B C 1
ATOM 2512 O O . LYS B 1 139 ? -17.156 12.82 -5.48 1 98.81 139 LYS B O 1
ATOM 2517 N N . LEU B 1 140 ? -16.125 12.383 -3.586 1 98.69 140 LEU B N 1
ATOM 2518 C CA . LEU B 1 140 ? -16.281 13.742 -3.074 1 98.69 140 LEU B CA 1
ATOM 2519 C C . LEU B 1 140 ? -15.07 14.602 -3.449 1 98.69 140 LEU B C 1
ATOM 2521 O O . LEU B 1 140 ? -14.969 15.75 -3.014 1 98.69 140 LEU B O 1
ATOM 2525 N N . GLY B 1 141 ? -14.125 14.047 -4.16 1 98.56 141 GLY B N 1
ATOM 2526 C CA . GLY B 1 141 ? -13 14.82 -4.664 1 98.56 141 GLY B CA 1
ATOM 2527 C C . GLY B 1 141 ? -11.734 14.633 -3.848 1 98.56 141 GLY B C 1
ATOM 2528 O O . GLY B 1 141 ? -10.711 15.242 -4.145 1 98.56 141 GLY B O 1
ATOM 2529 N N . VAL B 1 142 ? -11.773 13.773 -2.818 1 98.88 142 VAL B N 1
ATOM 2530 C CA . VAL B 1 142 ? -10.594 13.477 -2.014 1 98.88 142 VAL B CA 1
ATOM 2531 C C . VAL B 1 142 ? -9.672 12.523 -2.773 1 98.88 142 VAL B C 1
ATOM 2533 O O . VAL B 1 142 ? -10.141 11.562 -3.395 1 98.88 142 VAL B O 1
ATOM 2536 N N . THR B 1 143 ? -8.391 12.805 -2.812 1 98.94 143 THR B N 1
ATOM 2537 C CA . THR B 1 143 ? -7.426 11.906 -3.439 1 98.94 143 THR B CA 1
ATOM 2538 C C . THR B 1 143 ? -7.039 10.781 -2.488 1 98.94 143 THR B C 1
ATOM 2540 O O . THR B 1 143 ? -6.609 11.031 -1.36 1 98.94 143 THR B O 1
ATOM 2543 N N . ILE B 1 144 ? -7.203 9.547 -2.945 1 99 144 ILE B N 1
ATOM 2544 C CA . ILE B 1 144 ? -6.867 8.359 -2.166 1 99 144 ILE B CA 1
ATOM 2545 C C . ILE B 1 144 ? -5.512 7.82 -2.609 1 99 144 ILE B C 1
ATOM 2547 O O . ILE B 1 144 ? -5.383 7.281 -3.711 1 99 144 ILE B O 1
ATOM 2551 N N . ALA B 1 145 ? -4.508 7.871 -1.721 1 98.94 145 ALA B N 1
ATOM 2552 C CA . ALA B 1 145 ? -3.143 7.551 -2.131 1 98.94 145 ALA B CA 1
ATOM 2553 C C . ALA B 1 145 ? -2.41 6.777 -1.038 1 98.94 145 ALA B C 1
ATOM 2555 O O . ALA B 1 145 ? -1.499 7.309 -0.398 1 98.94 145 ALA B O 1
ATOM 2556 N N . PRO B 1 146 ? -2.738 5.484 -0.866 1 98.88 146 PRO B N 1
ATOM 2557 C CA . PRO B 1 146 ? -2.006 4.66 0.099 1 98.88 146 PRO B CA 1
ATOM 2558 C C . PRO B 1 146 ? -0.523 4.527 -0.243 1 98.88 146 PRO B C 1
ATOM 2560 O O . PRO B 1 146 ? -0.124 4.785 -1.382 1 98.88 146 PRO B O 1
ATOM 2563 N N . PRO B 1 147 ? 0.291 4.18 0.735 1 98.69 147 PRO B N 1
ATOM 2564 C CA . PRO B 1 147 ? 1.717 3.996 0.453 1 98.69 147 PRO B CA 1
ATOM 2565 C C . PRO B 1 147 ? 2.014 2.684 -0.267 1 98.69 147 PRO B C 1
ATOM 2567 O O . PRO B 1 147 ? 2.641 1.788 0.306 1 98.69 147 PRO B O 1
ATOM 2570 N N . ILE B 1 148 ? 1.707 2.631 -1.506 1 98.62 148 ILE B N 1
ATOM 2571 C CA . ILE B 1 148 ? 1.854 1.444 -2.342 1 98.62 148 ILE B CA 1
ATOM 2572 C C . ILE B 1 148 ? 3.215 1.465 -3.033 1 98.62 148 ILE B C 1
ATOM 2574 O O . ILE B 1 148 ? 3.59 2.463 -3.652 1 98.62 148 ILE B O 1
ATOM 2578 N N . LEU B 1 149 ? 3.906 0.375 -3.008 1 97.19 149 LEU B N 1
ATOM 2579 C CA . LEU B 1 149 ? 5.219 0.248 -3.627 1 97.19 149 LEU B CA 1
ATOM 2580 C C . LEU B 1 149 ? 5.129 0.439 -5.137 1 97.19 149 LEU B C 1
ATOM 2582 O O . LEU B 1 149 ? 4.164 0 -5.766 1 97.19 149 LEU B O 1
ATOM 2586 N N . GLY B 1 150 ? 6.117 1.089 -5.684 1 94.69 150 GLY B N 1
ATOM 2587 C CA . GLY B 1 150 ? 6.348 1.236 -7.113 1 94.69 150 GLY B CA 1
ATOM 2588 C C . GLY B 1 150 ? 7.82 1.224 -7.484 1 94.69 150 GLY B C 1
ATOM 2589 O O . GLY B 1 150 ? 8.648 1.813 -6.789 1 94.69 150 GLY B O 1
ATOM 2590 N N . TYR B 1 151 ? 8.164 0.616 -8.609 1 94.12 151 TYR B N 1
ATOM 2591 C CA . TYR B 1 151 ? 9.562 0.344 -8.891 1 94.12 151 TYR B CA 1
ATOM 2592 C C . TYR B 1 151 ? 10.008 1.032 -10.172 1 94.12 151 TYR B C 1
ATOM 2594 O O . TYR B 1 151 ? 11.18 0.963 -10.555 1 94.12 151 TYR B O 1
ATOM 2602 N N . TYR B 1 152 ? 9.164 1.721 -10.812 1 89.81 152 TYR B N 1
ATOM 2603 C CA . TYR B 1 152 ? 9.438 2.199 -12.164 1 89.81 152 TYR B CA 1
ATOM 2604 C C . TYR B 1 152 ? 10.422 3.357 -12.141 1 89.81 152 TYR B C 1
ATOM 2606 O O . TYR B 1 152 ? 10.898 3.791 -13.195 1 89.81 152 TYR B O 1
ATOM 2614 N N . SER B 1 153 ? 10.797 3.85 -10.953 1 88 153 SER B N 1
ATOM 2615 C CA . SER B 1 153 ? 11.797 4.906 -10.828 1 88 153 SER B CA 1
ATOM 2616 C C . SER B 1 153 ? 13.109 4.363 -10.266 1 88 153 SER B C 1
ATOM 2618 O O . SER B 1 153 ? 13.891 5.105 -9.68 1 88 153 SER B O 1
ATOM 2620 N N . ASN B 1 154 ? 13.289 3.105 -10.328 1 86.5 154 ASN B N 1
ATOM 2621 C CA . ASN B 1 154 ? 14.531 2.418 -9.992 1 86.5 154 ASN B CA 1
ATOM 2622 C C . ASN B 1 154 ? 14.852 2.545 -8.5 1 86.5 154 ASN B C 1
ATOM 2624 O O . ASN B 1 154 ? 15.961 2.945 -8.133 1 86.5 154 ASN B O 1
ATOM 2628 N N . GLN B 1 155 ? 13.93 2.277 -7.699 1 89.12 155 GLN B N 1
ATOM 2629 C CA . GLN B 1 155 ? 14.141 2.248 -6.254 1 89.12 155 GLN B CA 1
ATOM 2630 C C . GLN B 1 155 ? 14.977 1.042 -5.848 1 89.12 155 GLN B C 1
ATOM 2632 O O . GLN B 1 155 ? 14.633 -0.099 -6.16 1 89.12 155 GLN B O 1
ATOM 2637 N N . GLN B 1 156 ? 16.062 1.331 -5.066 1 89.94 156 GLN B N 1
ATOM 2638 C CA . GLN B 1 156 ? 16.984 0.257 -4.707 1 89.94 156 GLN B CA 1
ATOM 2639 C C . GLN B 1 156 ? 17.047 0.069 -3.195 1 89.94 156 GLN B C 1
ATOM 2641 O O . GLN B 1 156 ? 17.531 -0.957 -2.711 1 89.94 156 GLN B O 1
ATOM 2646 N N . SER B 1 157 ? 16.578 1.021 -2.479 1 95.94 157 SER B N 1
ATOM 2647 C CA . SER B 1 157 ? 16.594 0.973 -1.021 1 95.94 157 SER B CA 1
ATOM 2648 C C . SER B 1 157 ? 15.234 1.376 -0.447 1 95.94 157 SER B C 1
ATOM 2650 O O . SER B 1 157 ? 14.375 1.888 -1.169 1 95.94 157 SER B O 1
ATOM 2652 N N . LEU B 1 158 ? 15.086 1.031 0.814 1 96.81 158 LEU B N 1
ATOM 2653 C CA . LEU B 1 158 ? 13.867 1.462 1.488 1 96.81 158 LEU B CA 1
ATOM 2654 C C . LEU B 1 158 ? 13.742 2.982 1.465 1 96.81 158 LEU B C 1
ATOM 2656 O O . LEU B 1 158 ? 12.648 3.516 1.274 1 96.81 158 LEU B O 1
ATOM 2660 N N . GLU B 1 159 ? 14.867 3.617 1.629 1 96.38 159 GLU B N 1
ATOM 2661 C CA . GLU B 1 159 ? 14.891 5.074 1.574 1 96.38 159 GLU B CA 1
ATOM 2662 C C . GLU B 1 159 ? 14.469 5.582 0.2 1 96.38 159 GLU B C 1
ATOM 2664 O O . GLU B 1 159 ? 13.695 6.539 0.098 1 96.38 159 GLU B O 1
ATOM 2669 N N . ASP B 1 160 ? 14.961 4.922 -0.872 1 96.38 160 ASP B N 1
ATOM 2670 C CA . ASP B 1 160 ? 14.555 5.277 -2.227 1 96.38 160 ASP B CA 1
ATOM 2671 C C . ASP B 1 160 ? 13.047 5.133 -2.4 1 96.38 160 ASP B C 1
ATOM 2673 O O . ASP B 1 160 ? 12.406 5.98 -3.027 1 96.38 160 ASP B O 1
ATOM 2677 N N . MET B 1 161 ? 12.523 4.078 -1.864 1 97.44 161 MET B N 1
ATOM 2678 C CA . MET B 1 161 ? 11.102 3.803 -1.981 1 97.44 161 MET B CA 1
ATOM 2679 C C . MET B 1 161 ? 10.281 4.832 -1.214 1 97.44 161 MET B C 1
ATOM 2681 O O . MET B 1 161 ? 9.258 5.316 -1.71 1 97.44 161 MET B O 1
ATOM 2685 N N . GLU B 1 162 ? 10.742 5.195 -0.019 1 97.81 162 GLU B N 1
ATOM 2686 C CA . GLU B 1 162 ? 10.062 6.211 0.78 1 97.81 162 GLU B CA 1
ATOM 2687 C C . GLU B 1 162 ? 10.086 7.566 0.086 1 97.81 162 GLU B C 1
ATOM 2689 O O . GLU B 1 162 ? 9.094 8.297 0.096 1 97.81 162 GLU B O 1
ATOM 2694 N N . ASN B 1 163 ? 11.219 7.879 -0.537 1 97.5 163 ASN B N 1
ATOM 2695 C CA . ASN B 1 163 ? 11.32 9.133 -1.282 1 97.5 163 ASN B CA 1
ATOM 2696 C C . ASN B 1 163 ? 10.375 9.148 -2.48 1 97.5 163 ASN B C 1
ATOM 2698 O O . ASN B 1 163 ? 9.812 10.195 -2.811 1 97.5 163 ASN B O 1
ATOM 2702 N N . PHE B 1 164 ? 10.25 8.062 -3.125 1 97.56 164 PHE B N 1
ATOM 2703 C CA . PHE B 1 164 ? 9.312 7.918 -4.23 1 97.56 164 PHE B CA 1
ATOM 2704 C C . PHE B 1 164 ? 7.891 8.219 -3.77 1 97.56 164 PHE B C 1
ATOM 2706 O O . PHE B 1 164 ? 7.176 8.984 -4.414 1 97.56 164 PHE B O 1
ATOM 2713 N N . LEU B 1 165 ? 7.5 7.684 -2.629 1 98.38 165 LEU B N 1
ATOM 2714 C CA . LEU B 1 165 ? 6.16 7.879 -2.086 1 98.38 165 LEU B CA 1
ATOM 2715 C C . LEU B 1 165 ? 5.938 9.336 -1.702 1 98.38 165 LEU B C 1
ATOM 2717 O O . LEU B 1 165 ? 4.918 9.93 -2.062 1 98.38 165 LEU B O 1
ATOM 2721 N N . VAL B 1 166 ? 6.922 9.914 -1.033 1 98.62 166 VAL B N 1
ATOM 2722 C CA . VAL B 1 166 ? 6.828 11.312 -0.633 1 98.62 166 VAL B CA 1
ATOM 2723 C C . VAL B 1 166 ? 6.727 12.195 -1.872 1 98.62 166 VAL B C 1
ATOM 2725 O O . VAL B 1 166 ? 5.906 13.117 -1.917 1 98.62 166 VAL B O 1
ATOM 2728 N N . GLY B 1 167 ? 7.547 11.906 -2.865 1 98.25 167 GLY B N 1
ATOM 2729 C CA . GLY B 1 167 ? 7.488 12.656 -4.109 1 98.25 167 GLY B CA 1
ATOM 2730 C C . GLY B 1 167 ? 6.141 12.562 -4.797 1 98.25 167 GLY B C 1
ATOM 2731 O O . GLY B 1 167 ? 5.645 13.555 -5.336 1 98.25 167 GLY B O 1
ATOM 2732 N N . LYS B 1 168 ? 5.531 11.445 -4.777 1 98.12 168 LYS B N 1
ATOM 2733 C CA . LYS B 1 168 ? 4.215 11.258 -5.383 1 98.12 168 LYS B CA 1
ATOM 2734 C C . LYS B 1 168 ? 3.148 12.062 -4.6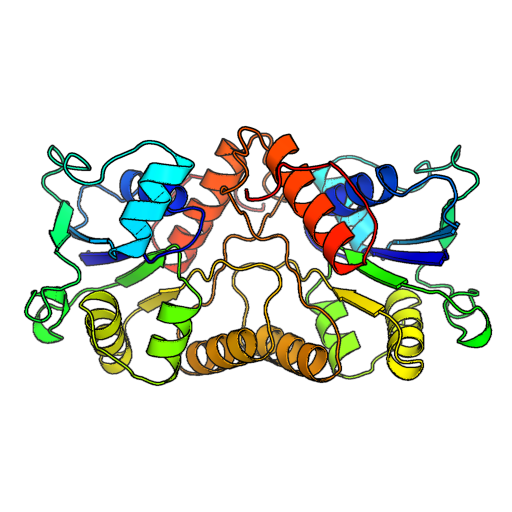48 1 98.12 168 LYS B C 1
ATOM 2736 O O . LYS B 1 168 ? 2.268 12.656 -5.277 1 98.12 168 LYS B O 1
ATOM 2741 N N . TRP B 1 169 ? 3.195 12.055 -3.285 1 98.81 169 TRP B N 1
ATOM 2742 C CA . TRP B 1 169 ? 2.248 12.852 -2.514 1 98.81 169 TRP B CA 1
ATOM 2743 C C . TRP B 1 169 ? 2.443 14.344 -2.783 1 98.81 169 TRP B C 1
ATOM 2745 O O . TRP B 1 169 ? 1.47 15.094 -2.867 1 98.81 169 TRP B O 1
ATOM 2755 N N . PHE B 1 170 ? 3.711 14.734 -2.975 1 98.75 170 PHE B N 1
ATOM 2756 C CA . PHE B 1 170 ? 3.986 16.109 -3.352 1 98.75 170 PHE B CA 1
ATOM 2757 C C . PHE B 1 170 ? 3.373 16.438 -4.707 1 98.75 170 PHE B C 1
ATOM 2759 O O . PHE B 1 170 ? 2.736 17.484 -4.875 1 98.75 170 PHE B O 1
ATOM 2766 N N . ASP B 1 171 ? 3.518 15.57 -5.656 1 98.38 171 ASP B N 1
ATOM 2767 C CA . ASP B 1 171 ? 2.939 15.781 -6.98 1 98.38 171 ASP B CA 1
ATOM 2768 C C . ASP B 1 171 ? 1.422 15.922 -6.898 1 98.38 171 ASP B C 1
ATOM 2770 O O . ASP B 1 171 ? 0.84 16.797 -7.555 1 98.38 171 ASP B O 1
ATOM 2774 N N . LEU B 1 172 ? 0.847 15.094 -6.062 1 98.62 172 LEU B N 1
ATOM 2775 C CA . LEU B 1 172 ? -0.604 15.102 -5.914 1 98.62 172 LEU B CA 1
ATOM 2776 C C . LEU B 1 172 ? -1.075 16.406 -5.277 1 98.62 172 LEU B C 1
ATOM 2778 O O . LEU B 1 172 ? -2.174 16.891 -5.57 1 98.62 172 LEU B O 1
ATOM 2782 N N . LEU B 1 173 ? -0.213 16.953 -4.461 1 98.5 173 LEU B N 1
ATOM 2783 C CA . LEU B 1 173 ? -0.517 18.219 -3.797 1 98.5 173 LEU B CA 1
ATOM 2784 C C . LEU B 1 173 ? 0.001 19.406 -4.609 1 98.5 173 LEU B C 1
ATOM 2786 O O . LEU B 1 173 ? -0.061 20.547 -4.16 1 98.5 173 LEU B O 1
ATOM 2790 N N . LYS B 1 174 ? 0.56 19.156 -5.75 1 97.81 174 LYS B N 1
ATOM 2791 C CA . LYS B 1 174 ? 1.074 20.156 -6.668 1 97.81 174 LYS B CA 1
ATOM 2792 C C . LYS B 1 174 ? 2.225 20.938 -6.035 1 97.81 174 LYS B C 1
ATOM 2794 O O . LYS B 1 174 ? 2.283 22.172 -6.145 1 97.81 174 LYS B O 1
ATOM 2799 N N . ILE B 1 175 ? 3.023 20.25 -5.305 1 97.62 175 ILE B N 1
ATOM 2800 C CA . ILE B 1 175 ? 4.25 20.797 -4.734 1 97.62 175 ILE B CA 1
ATOM 2801 C C . ILE B 1 175 ? 5.457 20.281 -5.523 1 97.62 175 ILE B C 1
ATOM 2803 O O . ILE B 1 175 ? 5.684 19.078 -5.613 1 97.62 175 ILE B O 1
ATOM 2807 N N . ASP B 1 176 ? 6.258 21.172 -6.062 1 96.25 176 ASP B N 1
ATOM 2808 C CA . ASP B 1 176 ? 7.418 20.781 -6.863 1 96.25 176 ASP B CA 1
ATOM 2809 C C . ASP B 1 176 ? 8.453 20.047 -6.012 1 96.25 176 ASP B C 1
ATOM 2811 O O . ASP B 1 176 ? 8.695 20.422 -4.859 1 96.25 176 ASP B O 1
ATOM 2815 N N . ASN B 1 177 ? 9.016 18.984 -6.551 1 95.75 177 ASN B N 1
ATOM 2816 C CA . ASN B 1 177 ? 10.055 18.234 -5.852 1 95.75 177 ASN B CA 1
ATOM 2817 C C . ASN B 1 177 ? 10.922 17.422 -6.82 1 95.75 177 ASN B C 1
ATOM 2819 O O . ASN B 1 177 ? 10.586 17.297 -7.996 1 95.75 177 ASN B O 1
ATOM 2823 N N . THR B 1 178 ? 12.039 16.953 -6.398 1 94.69 178 THR B N 1
ATOM 2824 C CA . THR B 1 178 ? 12.961 16.125 -7.176 1 94.69 178 THR B CA 1
ATOM 2825 C C . THR B 1 178 ? 13.328 14.859 -6.414 1 94.69 178 THR B C 1
ATOM 2827 O O . THR B 1 178 ? 14.469 14.406 -6.469 1 94.69 178 THR B O 1
ATOM 2830 N N . LEU B 1 179 ? 12.367 14.391 -5.68 1 94.19 179 LEU B N 1
ATOM 2831 C CA . LEU B 1 179 ? 12.641 13.352 -4.695 1 94.19 179 LEU B CA 1
ATOM 2832 C C . LEU B 1 179 ? 12.758 11.984 -5.367 1 94.19 179 LEU B C 1
ATOM 2834 O O . LEU B 1 179 ? 13.25 11.031 -4.762 1 94.19 179 LEU B O 1
ATOM 2838 N N . TYR B 1 180 ? 12.297 11.883 -6.633 1 90.06 180 TYR B N 1
ATOM 2839 C CA . TYR B 1 180 ? 12.391 10.641 -7.387 1 90.06 180 TYR B CA 1
ATOM 2840 C C . TYR B 1 180 ? 12.5 10.906 -8.883 1 90.06 180 TYR B C 1
ATOM 2842 O O . TYR B 1 180 ? 12.18 12.008 -9.344 1 90.06 180 TYR B O 1
ATOM 2850 N N . LYS B 1 181 ? 13.016 9.969 -9.539 1 87.31 181 LYS B N 1
ATOM 2851 C CA . LYS B 1 181 ? 13.156 10.102 -10.984 1 87.31 181 LYS B CA 1
ATOM 2852 C C . LYS B 1 181 ? 11.805 9.945 -11.68 1 87.31 181 LYS B C 1
ATOM 2854 O O . LYS B 1 181 ? 11.109 8.945 -11.477 1 87.31 181 LYS B O 1
ATOM 2859 N N . ARG B 1 182 ? 11.516 10.922 -12.5 1 85.69 182 ARG B N 1
ATOM 2860 C CA . ARG B 1 182 ? 10.25 10.883 -13.219 1 85.69 182 ARG B CA 1
ATOM 2861 C C . ARG B 1 182 ? 10.352 10.016 -14.469 1 85.69 182 ARG B C 1
ATOM 2863 O O . ARG B 1 182 ? 11.438 9.875 -15.047 1 85.69 182 ARG B O 1
ATOM 2870 N N . TRP B 1 183 ? 9.211 9.469 -14.734 1 75.12 183 TRP B N 1
ATOM 2871 C CA . TRP B 1 183 ? 9.156 8.641 -15.93 1 75.12 183 TRP B CA 1
ATOM 2872 C C . TRP B 1 183 ? 9.406 9.477 -17.188 1 75.12 183 TRP B C 1
ATOM 2874 O O . TRP B 1 183 ? 8.828 10.555 -17.344 1 75.12 183 TRP B O 1
ATOM 2884 N N . LYS B 1 184 ? 10.5 9.125 -17.906 1 71.69 184 LYS B N 1
ATOM 2885 C CA . LYS B 1 184 ? 10.797 9.766 -19.188 1 71.69 184 LYS B CA 1
ATOM 2886 C C . LYS B 1 184 ? 10.594 8.797 -20.344 1 71.69 184 LYS B C 1
ATOM 2888 O O . LYS B 1 184 ? 11 7.633 -20.281 1 71.69 184 LYS B O 1
#

Radius of gyration: 21.19 Å; Cα contacts (8 Å, |Δi|>4): 748; chains: 2; bounding box: 36×61×47 Å

Nearest PDB structures (foldseek):
  6m8v-assembly1_A  TM=9.650E-01  e=7.152E-22  Methanocaldococcus jannaschii DSM 2661
  1sbz-assembly1_D  TM=9.361E-01  e=6.657E-20  Escherichia coli O157:H7
  1sbz-assembly1_A  TM=9.315E-01  e=7.072E-20  Escherichia coli O157:H7
  7km2-assembly1_K  TM=9.378E-01  e=4.336E-19  Chlamydia trachomatis D/UW-3/CX
  7km3-assembly1_A  TM=9.206E-01  e=3.617E-19  Chlamydia trachomatis D/UW-3/CX

InterPro domains:
  IPR003382 Flavoprotein [PF02441] (1-173)
  IPR004507 Flavin prenyltransferase UbiX-like [TIGR00421] (2-183)
  IPR036551 Flavin prenyltransferase-like [G3DSA:3.40.50.1950] (1-184)
  IPR036551 Flavin prenyltransferase-like [SSF52507] (1-184)